Protein AF-A0A420PNL1-F1 (afdb_monomer_lite)

pLDDT: mean 73.18, std 20.29, range [22.83, 97.94]

Radius of gyration: 21.37 Å; chains: 1; bounding box: 66×47×53 Å

Foldseek 3Di:
DDDDDDDDPDPDVPPDPQDDLLLVCQLLDPQQADPWPWPLDNNHDGSVLVVLCVLVLPLCCCVPPNLLVLLVSLLVVVVVVVVNCVVSVHDQVPSCVSLLSSLSNSLCSLLSQDTQHFDPDSDDPDDGDPGDDPVVVVVSCVVCVVSSVVSVVLSVVLVVCVVVDPGSSCCSPVPVSVVSVVVVVVVVVPDQDPVNVVVCVVVVDDDDPPDPPPPPPDDDDDDDDDDDPDDDPVVVVSVVSVCVSPDPPDDDPD

Sequence (254 aa):
MAYLGRSQWSFQLGNRVPLSPKVSSIIFEEDNVDDCRCQCSPKGCTPLTKFLAVINRKQTWVLKFGISETISSVLKHFEYLYGLLGHVGYNLAKEHWIDSAAVRHFTFLILDLRHTCCCIGNTIGQEASGPLSTGDRHEIEEEDSSRLELFEQLVTEFGRERGNYADLLSFAREYWAPKMEAVDRGIESYVLTETQRQSAEAAGVVWECYGPQLPPCGDSITVEREEEEVVSELEKVLRKLDEIATDPARPSLV

Secondary structure (DSSP, 8-state):
---------S--TT--PPPPHHHHHHHT-TT---S---TTSTT---HHHHHHHHHT--TTHHHHH-HHHHHHHHHHHHHHHHHHHHHHT--TTT-HHHHHHHHHHHHHHHTTPPP-S----SSTT---PPPPPHHHHHHHHHHTHHHHHHHHHHHHHHHHHGGGSSSHHHHIIIIIHHHHHHHHHHHHT-PPPHHHHHHHHHTT---------PPPS---------------HHHHHHHHHHHHHH-TTS----

Structure (mmCIF, N/CA/C/O backbone):
data_AF-A0A420PNL1-F1
#
_entry.id   AF-A0A420PNL1-F1
#
loop_
_atom_site.group_PDB
_atom_site.id
_atom_site.type_symbol
_atom_site.label_atom_id
_atom_site.label_alt_id
_atom_site.label_comp_id
_atom_site.label_asym_id
_atom_site.label_entity_id
_atom_site.label_seq_id
_atom_site.pdbx_PDB_ins_code
_atom_site.Cartn_x
_atom_site.Cartn_y
_atom_site.Cartn_z
_atom_site.occupancy
_atom_site.B_iso_or_equiv
_atom_site.auth_seq_id
_atom_site.auth_comp_id
_atom_site.auth_asym_id
_atom_site.auth_atom_id
_atom_site.pdbx_PDB_model_num
ATOM 1 N N . MET A 1 1 ? 44.858 5.948 -1.440 1.00 30.91 1 MET A N 1
ATOM 2 C CA . MET A 1 1 ? 44.241 6.985 -0.588 1.00 30.91 1 MET A CA 1
ATOM 3 C C . MET A 1 1 ? 42.935 7.405 -1.234 1.00 30.91 1 MET A C 1
ATOM 5 O O . MET A 1 1 ? 42.952 8.216 -2.148 1.00 30.91 1 MET A O 1
ATOM 9 N N . ALA A 1 2 ? 41.833 6.783 -0.822 1.00 22.98 2 ALA A N 1
ATOM 10 C CA . ALA A 1 2 ? 40.487 7.170 -1.220 1.00 22.98 2 ALA A CA 1
ATOM 11 C C . ALA A 1 2 ? 39.744 7.550 0.061 1.00 22.98 2 ALA A C 1
ATOM 13 O O . ALA A 1 2 ? 39.740 6.804 1.036 1.00 22.98 2 ALA A O 1
ATOM 14 N N . TYR A 1 3 ? 39.248 8.776 0.063 1.00 22.83 3 TYR A N 1
ATOM 15 C CA . TYR A 1 3 ? 38.656 9.472 1.191 1.00 22.83 3 TYR A CA 1
ATOM 16 C C . TYR A 1 3 ? 37.236 8.925 1.407 1.00 22.83 3 TYR A C 1
ATOM 18 O O . TYR A 1 3 ? 36.372 9.122 0.556 1.00 22.83 3 TYR A O 1
ATOM 26 N N . LEU A 1 4 ? 37.003 8.202 2.505 1.00 28.67 4 LEU A N 1
ATOM 27 C CA . LEU A 1 4 ? 35.675 7.723 2.894 1.00 28.67 4 LEU A CA 1
ATOM 28 C C . LEU A 1 4 ? 35.010 8.803 3.753 1.00 28.67 4 LEU A C 1
ATOM 30 O O . LEU A 1 4 ? 35.438 9.094 4.869 1.00 28.67 4 LEU A O 1
ATOM 34 N N . GLY A 1 5 ? 34.016 9.466 3.162 1.00 27.56 5 GLY A N 1
ATOM 35 C CA . GLY A 1 5 ? 33.230 10.520 3.790 1.00 27.56 5 GLY A CA 1
ATOM 36 C C . GLY A 1 5 ? 32.396 10.018 4.970 1.00 27.56 5 GLY A C 1
ATOM 37 O O . GLY A 1 5 ? 32.051 8.844 5.066 1.00 27.56 5 GLY A O 1
ATOM 38 N N . ARG A 1 6 ? 32.105 10.958 5.872 1.00 28.58 6 ARG A N 1
ATOM 39 C CA . ARG A 1 6 ? 31.524 10.776 7.207 1.00 28.58 6 ARG A CA 1
ATOM 40 C C . ARG A 1 6 ? 30.233 9.955 7.214 1.00 28.58 6 ARG A C 1
ATOM 42 O O . ARG A 1 6 ? 29.346 10.159 6.388 1.00 28.58 6 ARG A O 1
ATOM 49 N N . SER A 1 7 ? 30.121 9.108 8.234 1.00 36.91 7 SER A N 1
ATOM 50 C CA . SER A 1 7 ? 28.916 8.383 8.616 1.00 36.91 7 SER A CA 1
ATOM 51 C C . SER A 1 7 ? 27.742 9.343 8.824 1.00 36.91 7 SER A C 1
ATOM 53 O O . SER A 1 7 ? 27.695 10.138 9.762 1.00 36.91 7 SER A O 1
ATOM 55 N N . GLN A 1 8 ? 26.761 9.250 7.934 1.00 29.28 8 GLN A N 1
ATOM 56 C CA . GLN A 1 8 ? 25.452 9.850 8.122 1.00 29.28 8 GLN A CA 1
ATOM 57 C C . GLN A 1 8 ? 24.423 8.730 7.976 1.00 29.28 8 GLN A C 1
ATOM 59 O O . GLN A 1 8 ? 24.322 8.099 6.926 1.00 29.28 8 GLN A O 1
ATOM 64 N N . TRP A 1 9 ? 23.689 8.455 9.057 1.00 35.34 9 TRP A N 1
ATOM 65 C CA . TRP A 1 9 ? 22.580 7.496 9.105 1.00 35.34 9 TRP A CA 1
ATOM 66 C C . TRP A 1 9 ? 21.364 8.052 8.363 1.00 35.34 9 TRP A C 1
ATOM 68 O O . TRP A 1 9 ? 20.329 8.388 8.933 1.00 35.34 9 TRP A O 1
ATOM 78 N N . SER A 1 10 ? 21.517 8.182 7.057 1.00 32.62 10 SER A N 1
ATOM 79 C CA . SER A 1 10 ? 20.481 8.622 6.145 1.00 32.62 10 SER A CA 1
ATOM 80 C C . SER A 1 10 ? 20.636 7.817 4.873 1.00 32.62 10 SER A C 1
ATOM 82 O O . SER A 1 10 ? 21.754 7.668 4.383 1.00 32.62 10 SER A O 1
ATOM 84 N N . PHE A 1 11 ? 19.517 7.329 4.342 1.00 45.78 11 PHE A N 1
ATOM 85 C CA . PHE A 1 11 ? 19.368 6.942 2.946 1.00 45.78 11 PHE A CA 1
ATOM 86 C C . PHE A 1 11 ? 19.817 8.121 2.065 1.00 45.78 11 PHE A C 1
ATOM 88 O O . PHE A 1 11 ? 19.012 8.947 1.645 1.00 45.78 11 PHE A O 1
ATOM 95 N N . GLN A 1 12 ? 21.126 8.279 1.865 1.00 39.44 12 GLN A N 1
ATOM 96 C CA . GLN A 1 12 ? 21.663 9.250 0.934 1.00 39.44 12 GLN A CA 1
ATOM 97 C C . GLN A 1 12 ? 21.412 8.685 -0.457 1.00 39.44 12 GLN A C 1
ATOM 99 O O . GLN A 1 12 ? 21.798 7.553 -0.748 1.00 39.44 12 GLN A O 1
ATOM 104 N N . LEU A 1 13 ? 20.802 9.503 -1.314 1.00 40.16 13 LEU A N 1
ATOM 105 C CA . LEU A 1 13 ? 20.434 9.230 -2.710 1.00 40.16 13 LEU A CA 1
ATOM 106 C C . LEU A 1 13 ? 21.588 8.677 -3.596 1.00 40.16 13 LEU A C 1
ATOM 108 O O . LEU A 1 13 ? 21.364 8.348 -4.761 1.00 40.16 13 LEU A O 1
ATOM 112 N N . GLY A 1 14 ? 22.814 8.581 -3.062 1.00 36.53 14 GLY A N 1
ATOM 113 C CA . GLY A 1 14 ? 24.027 8.086 -3.717 1.00 36.53 14 GLY A CA 1
ATOM 114 C C . GLY A 1 14 ? 24.553 6.720 -3.248 1.00 36.53 14 GLY A C 1
ATOM 115 O O . GLY A 1 14 ? 25.311 6.108 -3.993 1.00 36.53 14 GLY A O 1
ATOM 116 N N . ASN A 1 15 ? 24.137 6.185 -2.091 1.00 42.62 15 ASN A N 1
ATOM 117 C CA . ASN A 1 15 ? 24.571 4.853 -1.635 1.00 42.62 15 ASN A CA 1
ATOM 118 C C . ASN A 1 15 ? 23.609 3.779 -2.152 1.00 42.62 15 ASN A C 1
ATOM 120 O O . ASN A 1 15 ? 22.853 3.157 -1.406 1.00 42.62 15 ASN A O 1
ATOM 124 N N . ARG A 1 16 ? 23.603 3.605 -3.475 1.00 52.53 16 ARG A N 1
ATOM 125 C CA . ARG A 1 16 ? 22.850 2.548 -4.151 1.00 52.53 16 ARG A CA 1
ATOM 126 C C . ARG A 1 16 ? 23.655 1.257 -4.047 1.00 52.53 16 ARG A C 1
ATOM 128 O O . ARG A 1 16 ? 24.663 1.116 -4.729 1.00 52.53 16 ARG A O 1
ATOM 135 N N . VAL A 1 17 ? 23.231 0.324 -3.198 1.00 52.00 17 VAL A N 1
ATOM 136 C CA . VAL A 1 17 ? 23.745 -1.049 -3.275 1.00 52.00 17 VAL A CA 1
ATOM 137 C C . VAL A 1 17 ? 23.198 -1.645 -4.577 1.00 52.00 17 VAL A C 1
ATOM 139 O O . VAL A 1 17 ? 21.974 -1.695 -4.727 1.00 52.00 17 VAL A O 1
ATOM 142 N N . PRO A 1 18 ? 24.043 -2.030 -5.550 1.00 60.06 18 PRO A N 1
ATOM 143 C CA . PRO A 1 18 ? 23.554 -2.620 -6.786 1.00 60.06 18 PRO A CA 1
ATOM 144 C C . PRO A 1 18 ? 22.954 -3.992 -6.468 1.00 60.06 18 PRO A C 1
ATOM 146 O O . PRO A 1 18 ? 23.652 -4.885 -5.990 1.00 60.06 18 PRO A O 1
ATOM 149 N N . LEU A 1 19 ? 21.653 -4.163 -6.716 1.00 68.12 19 LEU A N 1
ATOM 150 C CA . LEU A 1 19 ? 21.049 -5.491 -6.730 1.00 68.12 19 LEU A CA 1
ATOM 151 C C . LEU A 1 19 ? 21.585 -6.240 -7.951 1.00 68.12 19 LEU A C 1
ATOM 153 O O . LEU A 1 19 ? 21.573 -5.708 -9.063 1.00 68.12 19 LEU A O 1
ATOM 157 N N . SER A 1 20 ? 22.048 -7.477 -7.764 1.00 77.56 20 SER A N 1
ATOM 158 C CA . SER A 1 20 ? 22.449 -8.305 -8.900 1.00 77.56 20 SER A CA 1
ATOM 159 C C . SER A 1 20 ? 21.247 -8.522 -9.836 1.00 77.56 20 SER A C 1
ATOM 161 O O . SER A 1 20 ? 20.097 -8.524 -9.374 1.00 77.56 20 SER A O 1
ATOM 163 N N . PRO A 1 21 ? 21.458 -8.729 -11.150 1.00 76.38 21 PRO A N 1
ATOM 164 C CA . PRO A 1 21 ? 20.357 -9.005 -12.074 1.00 76.38 21 PRO A CA 1
ATOM 165 C C . PRO A 1 21 ? 19.502 -10.201 -11.633 1.00 76.38 21 PRO A C 1
ATOM 167 O O . PRO A 1 21 ? 18.281 -10.155 -11.734 1.00 76.38 21 PRO A O 1
ATOM 170 N N . LYS A 1 22 ? 20.138 -11.234 -11.060 1.00 80.75 22 LYS A N 1
ATOM 171 C CA . LYS A 1 22 ? 19.460 -12.425 -10.533 1.00 80.75 22 LYS A CA 1
ATOM 172 C C . LYS A 1 22 ? 18.534 -12.079 -9.365 1.00 80.75 22 LYS A C 1
ATOM 174 O O . LYS A 1 22 ? 17.361 -12.436 -9.392 1.00 80.75 22 LYS A O 1
ATOM 179 N N . VAL A 1 23 ? 19.029 -11.349 -8.366 1.00 80.94 23 VAL A N 1
ATOM 180 C CA . VAL A 1 23 ? 18.212 -10.929 -7.214 1.00 80.94 23 VAL A CA 1
ATOM 181 C C . VAL A 1 23 ? 17.086 -9.998 -7.660 1.00 80.94 23 VAL A C 1
ATOM 183 O O . VAL A 1 23 ? 15.947 -10.171 -7.241 1.00 80.94 23 VAL A O 1
ATOM 186 N N . SER A 1 24 ? 17.378 -9.064 -8.563 1.00 80.81 24 SER A N 1
ATOM 187 C CA . SER A 1 24 ? 16.372 -8.139 -9.086 1.00 80.81 24 SER A CA 1
ATOM 188 C C . SER A 1 24 ? 15.253 -8.871 -9.827 1.00 80.81 24 SER A C 1
ATOM 190 O O . SER A 1 24 ? 14.087 -8.576 -9.593 1.00 80.81 24 SER A O 1
ATOM 192 N N . SER A 1 25 ? 15.594 -9.869 -10.654 1.00 81.75 25 SER A N 1
ATOM 193 C CA . SER A 1 25 ? 14.595 -10.670 -11.371 1.00 81.75 25 SER A CA 1
ATOM 194 C C . SER A 1 25 ? 13.645 -11.420 -10.439 1.00 81.75 25 SER A C 1
ATOM 196 O O . SER A 1 25 ? 12.485 -11.563 -10.779 1.00 81.75 25 SER A O 1
ATOM 198 N N . ILE A 1 26 ? 14.111 -11.832 -9.254 1.00 85.94 26 ILE A N 1
ATOM 199 C CA . ILE A 1 26 ? 13.290 -12.520 -8.248 1.00 85.94 26 ILE A CA 1
ATOM 200 C C . ILE A 1 26 ? 12.431 -11.520 -7.465 1.00 85.94 26 ILE A C 1
ATOM 202 O O . ILE A 1 26 ? 11.266 -11.784 -7.189 1.00 85.94 26 ILE A O 1
ATOM 206 N N . ILE A 1 27 ? 13.006 -10.379 -7.061 1.00 84.75 27 ILE A N 1
ATOM 207 C CA . ILE A 1 27 ? 12.291 -9.387 -6.241 1.00 84.75 27 ILE A CA 1
ATOM 208 C C . ILE A 1 27 ? 11.085 -8.822 -6.992 1.00 84.75 27 ILE A C 1
ATOM 210 O O . ILE A 1 27 ? 10.025 -8.617 -6.403 1.00 84.75 27 ILE A O 1
ATOM 214 N N . PHE A 1 28 ? 11.265 -8.571 -8.284 1.00 86.12 28 PHE A N 1
ATOM 215 C CA . PHE A 1 28 ? 10.292 -7.916 -9.147 1.00 86.12 28 PHE A CA 1
ATOM 216 C C . PHE A 1 28 ? 9.595 -8.914 -10.092 1.00 86.12 28 PHE A C 1
ATOM 218 O O . PHE A 1 28 ? 9.247 -8.567 -11.221 1.00 86.12 28 PHE A O 1
ATOM 225 N N . GLU A 1 29 ? 9.400 -10.148 -9.635 1.00 87.31 29 GLU A N 1
ATOM 226 C CA . GLU A 1 29 ? 8.555 -11.151 -10.285 1.00 87.31 29 GLU A CA 1
ATOM 227 C C . GLU A 1 29 ? 7.167 -11.138 -9.628 1.00 87.31 29 GLU A C 1
ATOM 229 O O . GLU A 1 29 ? 7.054 -11.367 -8.423 1.00 87.31 29 GLU A O 1
ATOM 234 N N . GLU A 1 30 ? 6.110 -10.844 -10.395 1.00 87.81 30 GLU A N 1
ATOM 235 C CA . GLU A 1 30 ? 4.743 -10.704 -9.856 1.00 87.81 30 GLU A CA 1
ATOM 236 C C . GLU A 1 30 ? 4.193 -12.031 -9.310 1.00 87.81 30 GLU A C 1
ATOM 238 O O . GLU A 1 30 ? 3.553 -12.055 -8.258 1.00 87.81 30 GLU A O 1
ATOM 243 N N . ASP A 1 31 ? 4.464 -13.132 -10.013 1.00 89.25 31 ASP A N 1
ATOM 244 C CA . ASP A 1 31 ? 3.872 -14.447 -9.734 1.00 89.25 31 ASP A CA 1
ATOM 245 C C . ASP A 1 31 ? 4.632 -15.244 -8.660 1.00 89.25 31 ASP A C 1
ATOM 247 O O . ASP A 1 31 ? 4.224 -16.342 -8.280 1.00 89.25 31 ASP A O 1
ATOM 251 N N . ASN A 1 32 ? 5.725 -14.691 -8.130 1.00 88.75 32 ASN A N 1
ATOM 252 C CA . ASN A 1 32 ? 6.487 -15.295 -7.044 1.00 88.75 32 ASN A CA 1
ATOM 253 C C . ASN A 1 32 ? 5.840 -14.947 -5.696 1.00 88.75 32 ASN A C 1
ATOM 255 O O . ASN A 1 32 ? 6.253 -14.013 -5.007 1.00 88.75 32 ASN A O 1
ATOM 259 N N . VAL A 1 33 ? 4.775 -15.669 -5.354 1.00 89.88 33 VAL A N 1
ATOM 260 C CA . VAL A 1 33 ? 3.958 -15.454 -4.151 1.00 89.88 33 VAL A CA 1
ATOM 261 C C . VAL A 1 33 ? 4.057 -16.633 -3.183 1.00 89.88 33 VAL A C 1
ATOM 263 O O . VAL A 1 33 ? 4.221 -17.780 -3.595 1.00 89.88 33 VAL A O 1
ATOM 266 N N . ASP A 1 34 ? 3.946 -16.351 -1.884 1.00 86.31 34 ASP A N 1
ATOM 267 C CA . ASP A 1 34 ? 3.734 -17.373 -0.853 1.00 86.31 34 ASP A CA 1
ATOM 268 C C . ASP A 1 34 ? 2.233 -17.646 -0.603 1.00 86.31 34 ASP A C 1
ATOM 270 O O . ASP A 1 34 ? 1.357 -16.969 -1.136 1.00 86.31 34 ASP A O 1
ATOM 274 N N . ASP A 1 35 ? 1.921 -18.617 0.261 1.00 84.81 35 ASP A N 1
ATOM 275 C CA . ASP A 1 35 ? 0.538 -18.964 0.635 1.00 84.81 35 ASP A CA 1
ATOM 276 C C . ASP A 1 35 ? -0.099 -17.989 1.652 1.00 84.81 35 ASP A C 1
ATOM 278 O O . ASP A 1 35 ? -1.125 -18.294 2.275 1.00 84.81 35 ASP A O 1
ATOM 282 N N . CYS A 1 36 ? 0.502 -16.815 1.870 1.00 84.25 36 CYS A N 1
ATOM 283 C CA . CYS A 1 36 ? -0.016 -15.821 2.800 1.00 84.25 36 CYS A CA 1
ATOM 284 C C . CYS A 1 36 ? -1.406 -15.326 2.377 1.00 84.25 36 CYS A C 1
ATOM 286 O O . CYS A 1 36 ? -1.712 -15.143 1.202 1.00 84.25 36 CYS A O 1
ATOM 288 N N . ARG A 1 37 ? -2.257 -15.050 3.367 1.00 84.00 37 ARG A N 1
ATOM 289 C CA . ARG A 1 37 ? -3.631 -14.561 3.166 1.00 84.00 37 ARG A CA 1
ATOM 290 C C . ARG A 1 37 ? -3.866 -13.171 3.757 1.00 84.00 37 ARG A C 1
ATOM 292 O O . ARG A 1 37 ? -5.005 -12.791 3.994 1.00 84.00 37 ARG A O 1
ATOM 299 N N . CYS A 1 38 ? -2.799 -12.429 4.033 1.00 86.38 38 CYS A N 1
ATOM 300 C CA . CYS A 1 38 ? -2.900 -11.079 4.571 1.00 86.38 38 CYS A CA 1
ATOM 301 C C . CYS A 1 38 ? -3.405 -10.107 3.502 1.00 86.38 38 CYS A C 1
ATOM 303 O O . CYS A 1 38 ? -2.911 -10.102 2.373 1.00 86.38 38 CYS A O 1
ATOM 305 N N . GLN A 1 39 ? -4.313 -9.209 3.883 1.00 88.00 39 GLN A N 1
ATOM 306 C CA . GLN A 1 39 ? -4.874 -8.221 2.962 1.00 88.00 39 GLN A CA 1
ATOM 307 C C . GLN A 1 39 ? -3.834 -7.234 2.418 1.00 88.00 39 GLN A C 1
ATOM 309 O O . GLN A 1 39 ? -4.053 -6.629 1.373 1.00 88.00 39 GLN A O 1
ATOM 314 N N . CYS A 1 40 ? -2.644 -7.119 3.017 1.00 86.75 40 CYS A N 1
ATOM 315 C CA . CYS A 1 40 ? -1.575 -6.310 2.430 1.00 86.75 40 CYS A CA 1
ATOM 316 C C . CYS A 1 40 ? -1.146 -6.799 1.030 1.00 86.75 40 CYS A C 1
ATOM 318 O O . CYS A 1 40 ? -0.624 -6.008 0.249 1.00 86.75 40 CYS A O 1
ATOM 320 N N . SER A 1 41 ? -1.361 -8.082 0.706 1.00 87.81 41 SER A N 1
ATOM 321 C CA . SER A 1 41 ? -1.105 -8.653 -0.619 1.00 87.81 41 SER A CA 1
ATOM 322 C C . SER A 1 41 ? -2.088 -9.798 -0.922 1.00 87.81 41 SER A C 1
ATOM 324 O O . SER A 1 41 ? -1.884 -10.918 -0.454 1.00 87.81 41 SER A O 1
ATOM 326 N N . PRO A 1 42 ? -3.153 -9.558 -1.709 1.00 82.06 42 PRO A N 1
ATOM 327 C CA . PRO A 1 42 ? -4.281 -10.486 -1.837 1.00 82.06 42 PRO A CA 1
ATOM 328 C C . PRO A 1 42 ? -3.933 -11.789 -2.570 1.00 82.06 42 PRO A C 1
ATOM 330 O O . PRO A 1 42 ? -4.639 -12.783 -2.415 1.00 82.06 42 PRO A O 1
ATOM 333 N N . LYS A 1 43 ? -2.848 -11.799 -3.358 1.00 85.56 43 LYS A N 1
ATOM 334 C CA . LYS A 1 43 ? -2.330 -12.995 -4.042 1.00 85.56 43 LYS A CA 1
ATOM 335 C C . LYS A 1 43 ? -1.342 -13.810 -3.189 1.00 85.56 43 LYS A C 1
ATOM 337 O O . LYS A 1 43 ? -0.911 -14.858 -3.647 1.00 85.56 43 LYS A O 1
ATOM 342 N N . GLY A 1 44 ? -0.973 -13.329 -2.000 1.00 87.38 44 GLY A N 1
ATOM 343 C CA . GLY A 1 44 ? 0.182 -13.816 -1.239 1.00 87.38 44 GLY A CA 1
ATOM 344 C C . GLY A 1 44 ? 1.304 -12.784 -1.184 1.00 87.38 44 GLY A C 1
ATOM 345 O O . GLY A 1 44 ? 1.375 -11.878 -2.017 1.00 87.38 44 GLY A O 1
ATOM 346 N N . CYS A 1 45 ? 2.171 -12.851 -0.174 1.00 86.94 45 CYS A N 1
ATOM 347 C CA . CYS A 1 45 ? 3.308 -11.943 -0.069 1.00 86.94 45 CYS A CA 1
ATOM 348 C C . CYS A 1 45 ? 4.333 -12.261 -1.158 1.00 86.94 45 CYS A C 1
ATOM 350 O O . CYS A 1 45 ? 4.785 -13.397 -1.280 1.00 86.94 45 CYS A O 1
ATOM 352 N N . THR A 1 46 ? 4.761 -11.230 -1.885 1.00 88.38 46 THR A N 1
ATOM 353 C CA . THR A 1 46 ? 5.855 -11.345 -2.851 1.00 88.38 46 THR A CA 1
ATOM 354 C C . THR A 1 46 ? 7.191 -10.962 -2.212 1.00 88.38 46 THR A C 1
ATOM 356 O O . THR A 1 46 ? 7.227 -10.248 -1.194 1.00 88.38 46 THR A O 1
ATOM 359 N N . PRO A 1 47 ? 8.321 -11.348 -2.829 1.00 87.94 47 PRO A N 1
ATOM 360 C CA . PRO A 1 47 ? 9.623 -10.756 -2.557 1.00 87.94 47 PRO A CA 1
ATOM 361 C C . PRO A 1 47 ? 9.604 -9.219 -2.536 1.00 87.94 47 PRO A C 1
ATOM 363 O O . PRO A 1 47 ? 10.201 -8.626 -1.634 1.00 87.94 47 PRO A O 1
ATOM 366 N N . LEU A 1 48 ? 8.861 -8.565 -3.442 1.00 87.62 48 LEU A N 1
ATOM 367 C CA . LEU A 1 48 ? 8.661 -7.113 -3.415 1.00 87.62 48 LEU A CA 1
ATOM 368 C C . LEU A 1 48 ? 7.983 -6.658 -2.118 1.00 87.62 48 LEU A C 1
ATOM 370 O O . LEU A 1 48 ? 8.463 -5.719 -1.492 1.00 87.62 48 LEU A O 1
ATOM 374 N N . THR A 1 49 ? 6.909 -7.311 -1.662 1.00 84.81 49 THR A N 1
ATOM 375 C CA . THR A 1 49 ? 6.247 -6.942 -0.396 1.00 84.81 49 THR A CA 1
ATOM 376 C C . THR A 1 49 ? 7.215 -7.013 0.787 1.00 84.81 49 THR A C 1
ATOM 378 O O . THR A 1 49 ? 7.205 -6.136 1.652 1.00 84.81 49 THR A O 1
ATOM 381 N N . LYS A 1 50 ? 8.084 -8.033 0.828 1.00 82.50 50 LYS A N 1
ATOM 382 C CA . LYS A 1 50 ? 9.111 -8.160 1.875 1.00 82.50 50 LYS A CA 1
ATOM 383 C C . LYS A 1 50 ? 10.191 -7.092 1.743 1.00 82.50 50 LYS A C 1
ATOM 385 O O . LYS A 1 50 ? 10.589 -6.507 2.747 1.00 82.50 50 LYS A O 1
ATOM 390 N N . PHE A 1 51 ? 10.627 -6.796 0.523 1.00 83.56 51 PHE A N 1
ATOM 391 C CA . PHE A 1 51 ? 11.559 -5.708 0.249 1.00 83.56 51 PHE A CA 1
ATOM 392 C C . PHE A 1 51 ? 11.001 -4.358 0.724 1.00 83.56 51 PHE A C 1
ATOM 394 O O . PHE A 1 51 ? 11.685 -3.636 1.450 1.00 83.56 51 PHE A O 1
ATOM 401 N N . LEU A 1 52 ? 9.739 -4.061 0.398 1.00 84.31 52 LEU A N 1
ATOM 402 C CA . LEU A 1 52 ? 9.025 -2.862 0.841 1.00 84.31 52 LEU A CA 1
ATOM 403 C C . LEU A 1 52 ? 8.929 -2.789 2.372 1.00 84.31 52 LEU A C 1
ATOM 405 O O . LEU A 1 52 ? 9.204 -1.745 2.957 1.00 84.31 52 LEU A O 1
ATOM 409 N N . ALA A 1 53 ? 8.645 -3.909 3.041 1.00 77.75 53 ALA A N 1
ATOM 410 C CA . ALA A 1 53 ? 8.635 -3.963 4.502 1.00 77.75 53 ALA A CA 1
ATOM 411 C C . ALA A 1 53 ? 10.020 -3.662 5.112 1.00 77.75 53 ALA A C 1
ATOM 413 O O . ALA A 1 53 ? 10.115 -2.954 6.114 1.00 77.75 53 ALA A O 1
ATOM 414 N N . VAL A 1 54 ? 11.105 -4.151 4.497 1.00 75.25 54 VAL A N 1
ATOM 415 C CA . VAL A 1 54 ? 12.484 -3.931 4.971 1.00 75.25 54 VAL A CA 1
ATOM 416 C C . VAL A 1 54 ? 12.934 -2.484 4.783 1.00 75.25 54 VAL A C 1
ATOM 418 O O . VAL A 1 54 ? 13.519 -1.910 5.703 1.00 75.25 54 VAL A O 1
ATOM 421 N N . ILE A 1 55 ? 12.655 -1.859 3.635 1.00 73.19 55 ILE A N 1
ATOM 422 C CA . ILE A 1 55 ? 12.968 -0.428 3.455 1.00 73.19 55 ILE A CA 1
ATOM 423 C C . ILE A 1 55 ? 12.144 0.440 4.416 1.00 73.19 55 ILE A C 1
ATOM 425 O O . ILE A 1 55 ? 12.580 1.511 4.825 1.00 73.19 55 ILE A O 1
ATOM 429 N N . ASN A 1 56 ? 10.992 -0.070 4.846 1.00 68.62 56 ASN A N 1
ATOM 430 C CA . ASN A 1 56 ? 10.034 0.611 5.696 1.00 68.62 56 ASN A CA 1
ATOM 431 C C . ASN A 1 56 ? 10.067 0.150 7.168 1.00 68.62 56 ASN A C 1
ATOM 433 O O . ASN A 1 56 ? 9.108 0.381 7.901 1.00 68.62 56 ASN A O 1
ATOM 437 N N . ARG A 1 57 ? 11.164 -0.483 7.624 1.00 60.19 57 ARG A N 1
ATOM 438 C CA . ARG A 1 57 ? 11.335 -1.168 8.933 1.00 60.19 57 ARG A CA 1
ATOM 439 C C . ARG A 1 57 ? 11.213 -0.280 10.190 1.00 60.19 57 ARG A C 1
ATOM 441 O O . ARG A 1 57 ? 11.776 -0.594 11.234 1.00 60.19 57 ARG A O 1
ATOM 448 N N . LYS A 1 58 ? 10.472 0.826 10.161 1.00 53.16 58 LYS A N 1
ATOM 449 C CA . LYS A 1 58 ? 9.933 1.422 11.390 1.00 53.16 58 LYS A CA 1
ATOM 450 C C . LYS A 1 58 ? 8.410 1.488 11.330 1.00 53.16 58 LYS A C 1
ATOM 452 O O . LYS A 1 58 ? 7.821 2.549 11.301 1.00 53.16 58 LYS A O 1
ATOM 457 N N . GLN A 1 59 ? 7.751 0.337 11.398 1.00 50.25 59 GLN A N 1
ATOM 458 C CA . GLN A 1 59 ? 6.284 0.251 11.494 1.00 50.25 59 GLN A CA 1
ATOM 459 C C . GLN A 1 59 ? 5.664 1.110 12.624 1.00 50.25 59 GLN A C 1
ATOM 461 O O . GLN A 1 59 ? 4.474 1.357 12.612 1.00 50.25 59 GLN A O 1
ATOM 466 N N . THR A 1 60 ? 6.458 1.663 13.548 1.00 51.91 60 THR A N 1
ATOM 467 C CA . THR A 1 60 ? 6.014 2.640 14.551 1.00 51.91 60 THR A CA 1
ATOM 468 C C . THR A 1 60 ? 6.060 4.111 14.094 1.00 51.91 60 THR A C 1
ATOM 470 O O . THR A 1 60 ? 6.063 4.982 14.961 1.00 51.91 60 THR A O 1
ATOM 473 N N . TRP A 1 61 ? 6.211 4.447 12.801 1.00 55.75 61 TRP A N 1
ATOM 474 C CA . TRP A 1 61 ? 6.420 5.854 12.408 1.00 55.75 61 TRP A CA 1
ATOM 475 C C . TRP A 1 61 ? 5.203 6.748 12.686 1.00 55.75 61 TRP A C 1
ATOM 477 O O . TRP A 1 61 ? 5.405 7.819 13.249 1.00 55.75 61 TRP A O 1
ATOM 487 N N . VAL A 1 62 ? 3.973 6.316 12.370 1.00 55.81 62 VAL A N 1
ATOM 488 C CA . VAL A 1 62 ? 2.768 7.160 12.526 1.00 55.81 62 VAL A CA 1
ATOM 489 C C . VAL A 1 62 ? 2.557 7.525 13.993 1.00 55.81 62 VAL A C 1
ATOM 491 O O . VAL A 1 62 ? 2.567 8.701 14.343 1.00 55.81 62 VAL A O 1
ATOM 494 N N . LEU A 1 63 ? 2.505 6.522 14.875 1.00 59.19 63 LEU A N 1
ATOM 495 C CA . LEU A 1 63 ? 2.333 6.724 16.318 1.00 59.19 63 LEU A CA 1
ATOM 496 C C . LEU A 1 63 ? 3.474 7.527 16.968 1.00 59.19 63 LEU A C 1
ATOM 498 O O . LEU A 1 63 ? 3.270 8.163 17.998 1.00 59.19 63 LEU A O 1
ATOM 502 N N . LYS A 1 64 ? 4.692 7.484 16.406 1.00 63.75 64 LYS A N 1
ATOM 503 C CA . LYS A 1 64 ? 5.884 8.104 17.010 1.00 63.75 64 LYS A CA 1
ATOM 504 C C . LYS A 1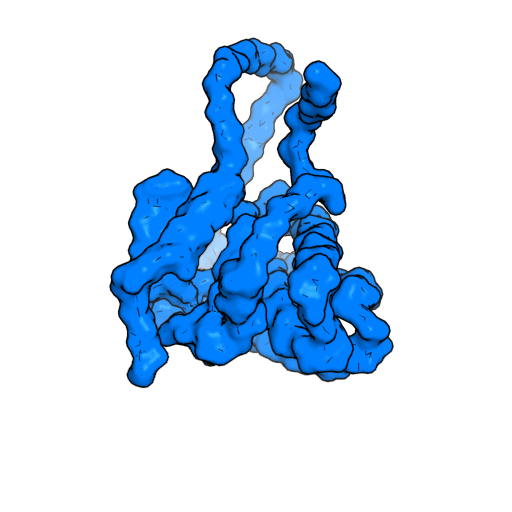 64 ? 6.231 9.482 16.447 1.00 63.75 64 LYS A C 1
ATOM 506 O O . LYS A 1 64 ? 6.835 10.279 17.161 1.00 63.75 64 LYS A O 1
ATOM 511 N N . PHE A 1 65 ? 5.926 9.739 15.180 1.00 67.31 65 PHE A N 1
ATOM 512 C CA . PHE A 1 65 ? 6.357 10.937 14.457 1.00 67.31 65 PHE A CA 1
ATOM 513 C C . PHE A 1 65 ? 5.210 11.693 13.787 1.00 67.31 65 PHE A C 1
ATOM 515 O O . PHE A 1 65 ? 5.442 12.813 13.358 1.00 67.31 65 PHE A O 1
ATOM 522 N N . GLY A 1 66 ? 4.004 11.123 13.725 1.00 79.25 66 GLY A N 1
ATOM 523 C CA . GLY A 1 66 ? 2.854 11.715 13.049 1.00 79.25 66 GLY A CA 1
ATOM 524 C C . GLY A 1 66 ? 2.724 11.304 11.579 1.00 79.25 66 GLY A C 1
ATOM 525 O O . GLY A 1 66 ? 3.629 10.717 10.965 1.00 79.25 66 GLY A O 1
ATOM 526 N N . ILE A 1 67 ? 1.555 11.605 11.008 1.00 85.19 67 ILE A N 1
ATOM 527 C CA . ILE A 1 67 ? 1.201 11.242 9.633 1.00 85.19 67 ILE A CA 1
ATOM 528 C C . ILE A 1 67 ? 2.078 11.944 8.587 1.00 85.19 67 ILE A C 1
ATOM 530 O O . ILE A 1 67 ? 2.528 11.312 7.632 1.00 85.19 67 ILE A O 1
ATOM 534 N N . SER A 1 68 ? 2.376 13.230 8.784 1.00 86.12 68 SER A N 1
ATOM 535 C CA . SER A 1 68 ? 3.103 14.072 7.822 1.00 86.12 68 SER A CA 1
ATOM 536 C C . SER A 1 68 ? 4.534 13.570 7.602 1.00 86.12 68 SER A C 1
ATOM 538 O O . SER A 1 68 ? 4.997 13.373 6.472 1.00 86.12 68 SER A O 1
ATOM 540 N N . GLU A 1 69 ? 5.232 13.269 8.693 1.00 84.94 69 GLU A N 1
ATOM 541 C CA . GLU A 1 69 ? 6.573 12.701 8.705 1.00 84.94 69 GLU A CA 1
ATOM 542 C C . GLU A 1 69 ? 6.584 11.300 8.086 1.00 84.94 69 GLU A C 1
ATOM 544 O O . GLU A 1 69 ? 7.501 10.962 7.328 1.00 84.94 69 GLU A O 1
ATOM 549 N N . THR A 1 70 ? 5.548 10.500 8.361 1.00 85.62 70 THR A N 1
ATOM 550 C CA . THR A 1 70 ? 5.400 9.159 7.785 1.00 85.62 70 THR A CA 1
ATOM 551 C C . THR A 1 70 ? 5.219 9.229 6.272 1.00 85.62 70 THR A C 1
ATOM 553 O O . THR A 1 70 ? 5.969 8.582 5.539 1.00 85.62 70 THR A O 1
ATOM 556 N N . ILE A 1 71 ? 4.299 10.065 5.783 1.00 89.88 71 ILE A N 1
ATOM 557 C CA . ILE A 1 71 ? 4.072 10.293 4.349 1.00 89.88 71 ILE A CA 1
ATOM 558 C C . ILE A 1 71 ? 5.346 10.806 3.679 1.00 89.88 71 ILE A C 1
ATOM 560 O O . ILE A 1 71 ? 5.756 10.280 2.644 1.00 89.88 71 ILE A O 1
ATOM 564 N N . SER A 1 72 ? 6.039 11.760 4.301 1.00 89.25 72 SER A N 1
ATOM 565 C CA . SER A 1 72 ? 7.319 12.273 3.802 1.00 89.25 72 SER A CA 1
ATOM 566 C C . SER A 1 72 ? 8.383 11.176 3.679 1.00 89.25 72 SER A C 1
ATOM 568 O O . SER A 1 72 ? 9.181 11.183 2.739 1.00 89.25 72 SER A O 1
ATOM 570 N N . SER A 1 73 ? 8.415 10.217 4.610 1.00 85.88 73 SER A N 1
ATOM 571 C CA . SER A 1 73 ? 9.302 9.053 4.522 1.00 85.88 73 SER A CA 1
ATOM 572 C C . SER A 1 73 ? 8.887 8.102 3.401 1.00 85.88 73 SER A C 1
ATOM 574 O O . SER A 1 73 ? 9.747 7.620 2.665 1.00 85.88 73 SER A O 1
ATOM 576 N N . VAL A 1 74 ? 7.587 7.852 3.237 1.00 89.00 74 VAL A N 1
ATOM 577 C CA . VAL A 1 74 ? 7.070 7.007 2.156 1.00 89.00 74 VAL A CA 1
ATOM 578 C C . VAL A 1 74 ? 7.393 7.597 0.783 1.00 89.00 74 VAL A C 1
ATOM 580 O O . VAL A 1 74 ? 7.851 6.868 -0.093 1.00 89.00 74 VAL A O 1
ATOM 583 N N . LEU A 1 75 ? 7.245 8.910 0.592 1.00 91.12 75 LEU A N 1
ATOM 584 C CA . LEU A 1 75 ? 7.610 9.570 -0.666 1.00 91.12 75 LEU A CA 1
ATOM 585 C C . LEU A 1 75 ? 9.089 9.348 -1.021 1.00 91.12 75 LEU A C 1
ATOM 587 O O . LEU A 1 75 ? 9.407 9.031 -2.167 1.00 91.12 75 LEU A O 1
ATOM 591 N N . LYS A 1 76 ? 9.991 9.392 -0.032 1.00 88.25 76 LYS A N 1
ATOM 592 C CA . LYS A 1 76 ? 11.411 9.046 -0.230 1.00 88.25 76 LYS A CA 1
ATOM 593 C C . LYS A 1 76 ? 11.609 7.571 -0.594 1.00 88.25 76 LYS A C 1
ATOM 595 O O . LYS A 1 76 ? 12.491 7.252 -1.389 1.00 88.25 76 LYS A O 1
ATOM 600 N N . HIS A 1 77 ? 10.806 6.665 -0.036 1.00 86.88 77 HIS A N 1
ATOM 601 C CA . HIS A 1 77 ? 10.852 5.246 -0.400 1.00 86.88 77 HIS A CA 1
ATOM 602 C C . HIS A 1 77 ? 10.349 5.001 -1.828 1.00 86.88 77 HIS A C 1
ATOM 604 O O . HIS A 1 77 ? 10.954 4.201 -2.541 1.00 86.88 77 HIS A O 1
ATOM 610 N N . PHE A 1 78 ? 9.314 5.717 -2.279 1.00 89.38 78 PHE A N 1
ATOM 611 C CA . PHE A 1 78 ? 8.892 5.687 -3.680 1.00 89.38 78 PHE A CA 1
ATOM 612 C C . PHE A 1 78 ? 10.006 6.176 -4.614 1.00 89.38 78 PHE A C 1
ATOM 614 O O . PHE A 1 78 ? 10.295 5.516 -5.610 1.00 89.38 78 PHE A O 1
ATOM 621 N N . GLU A 1 79 ? 10.677 7.285 -4.284 1.00 88.38 79 GLU A N 1
ATOM 622 C CA . GLU A 1 79 ? 11.811 7.801 -5.072 1.00 88.38 79 GLU A CA 1
ATOM 623 C C . GLU A 1 79 ? 12.945 6.781 -5.176 1.00 88.38 79 GLU A C 1
ATOM 625 O O . GLU A 1 79 ? 13.514 6.570 -6.250 1.00 88.38 79 GLU A O 1
ATOM 630 N N . TYR A 1 80 ? 13.256 6.122 -4.060 1.00 84.38 80 TYR A N 1
ATOM 631 C CA . TYR A 1 80 ? 14.261 5.072 -4.016 1.00 84.38 80 TYR A CA 1
ATOM 632 C C . TYR A 1 80 ? 13.876 3.869 -4.885 1.00 84.38 80 TYR A C 1
ATOM 634 O O . TYR A 1 80 ? 14.686 3.430 -5.704 1.00 84.38 80 TYR A O 1
ATOM 642 N N . LEU A 1 81 ? 12.640 3.373 -4.754 1.00 85.25 81 LEU A N 1
ATOM 643 C CA . LEU A 1 81 ? 12.118 2.270 -5.560 1.00 85.25 81 LEU A CA 1
ATOM 644 C C . LEU A 1 81 ? 12.186 2.605 -7.055 1.00 85.25 81 LEU A C 1
ATOM 646 O O . LEU A 1 81 ? 12.725 1.826 -7.836 1.00 85.25 81 LEU A O 1
ATOM 650 N N . TYR A 1 82 ? 11.726 3.791 -7.450 1.00 85.00 82 TYR A N 1
ATOM 651 C CA . TYR A 1 82 ? 11.746 4.231 -8.845 1.00 85.00 82 TYR A CA 1
ATOM 652 C C . TYR A 1 82 ? 13.178 4.345 -9.393 1.00 85.00 82 TYR A C 1
ATOM 654 O O . TYR A 1 82 ? 13.482 3.882 -10.495 1.00 85.00 82 TYR A O 1
ATOM 662 N N . GLY A 1 83 ? 14.097 4.897 -8.593 1.00 82.69 83 GLY A N 1
ATOM 663 C CA . GLY A 1 83 ? 15.515 4.985 -8.939 1.00 82.69 83 GLY A CA 1
ATOM 664 C C . GLY A 1 83 ? 16.197 3.621 -9.087 1.00 82.69 83 GLY A C 1
ATOM 665 O O . GLY A 1 83 ? 17.098 3.484 -9.920 1.00 82.69 83 GLY A O 1
ATOM 666 N N . LEU A 1 84 ? 15.774 2.626 -8.303 1.00 81.94 84 LEU A N 1
ATOM 667 C CA . LEU A 1 84 ? 16.247 1.246 -8.379 1.00 81.94 84 LEU A CA 1
ATOM 668 C C . LEU A 1 84 ? 15.725 0.544 -9.637 1.00 81.94 84 LEU A C 1
ATOM 670 O O . LEU A 1 84 ? 16.519 -0.020 -10.387 1.00 81.94 84 LEU A O 1
ATOM 674 N N . LEU A 1 85 ? 14.423 0.640 -9.916 1.00 82.25 85 LEU A N 1
ATOM 675 C CA . LEU A 1 85 ? 13.799 0.043 -11.101 1.00 82.25 85 LEU A CA 1
ATOM 676 C C . LEU A 1 85 ? 14.425 0.564 -12.399 1.00 82.25 85 LEU A C 1
ATOM 678 O O . LEU A 1 85 ? 14.778 -0.225 -13.278 1.00 82.25 85 LEU A O 1
ATOM 682 N N . GLY A 1 86 ? 14.657 1.878 -12.487 1.00 79.31 86 GLY A N 1
ATOM 683 C CA . GLY A 1 86 ? 15.345 2.477 -13.631 1.00 79.31 86 GLY A CA 1
ATOM 684 C C . GLY A 1 86 ? 16.782 1.970 -13.811 1.00 79.31 86 GLY A C 1
ATOM 685 O O . GLY A 1 86 ? 17.247 1.838 -14.939 1.00 79.31 86 GLY A O 1
ATOM 686 N N . HIS A 1 87 ? 17.483 1.639 -12.721 1.00 77.88 87 HIS A N 1
ATOM 687 C CA . HIS A 1 87 ? 18.843 1.094 -12.786 1.00 77.88 87 HIS A CA 1
ATOM 688 C C . HIS A 1 87 ? 18.877 -0.374 -13.229 1.00 77.88 87 HIS A C 1
ATOM 690 O O . HIS A 1 87 ? 19.766 -0.767 -13.980 1.00 77.88 87 HIS A O 1
ATOM 696 N N . VAL A 1 88 ? 17.899 -1.169 -12.791 1.00 76.19 88 VAL A N 1
ATOM 697 C CA . VAL A 1 88 ? 17.747 -2.582 -13.177 1.00 76.19 88 VAL A CA 1
ATOM 698 C C . VAL A 1 88 ? 17.234 -2.722 -14.623 1.00 76.19 88 VAL A C 1
ATOM 700 O O . VAL A 1 88 ? 17.328 -3.793 -15.216 1.00 76.19 88 VAL A O 1
ATOM 703 N N . GLY A 1 89 ? 16.744 -1.636 -15.227 1.00 74.75 89 GLY A N 1
ATOM 704 C CA . GLY A 1 89 ? 16.233 -1.629 -16.599 1.00 74.75 89 GLY A CA 1
ATOM 705 C C . GLY A 1 89 ? 14.766 -2.047 -16.705 1.00 74.75 89 GLY A C 1
ATOM 706 O O . GLY A 1 89 ? 14.322 -2.439 -17.784 1.00 74.75 89 GLY A O 1
ATOM 707 N N . TYR A 1 90 ? 14.008 -1.956 -15.606 1.00 77.50 90 TYR A N 1
ATOM 708 C CA . TYR A 1 90 ? 12.568 -2.202 -15.616 1.00 77.50 90 TYR A CA 1
ATOM 709 C C . TYR A 1 90 ? 11.845 -1.154 -16.463 1.00 77.50 90 TYR A C 1
ATOM 711 O O . TYR A 1 90 ? 12.103 0.049 -16.364 1.00 77.50 90 TYR A O 1
ATOM 719 N N . ASN A 1 91 ? 10.902 -1.609 -17.289 1.00 74.19 91 ASN A N 1
ATOM 720 C CA . ASN A 1 91 ? 10.076 -0.715 -18.087 1.00 74.19 91 ASN A CA 1
ATOM 721 C C . ASN A 1 91 ? 8.876 -0.230 -17.266 1.00 74.19 91 ASN A C 1
ATOM 723 O O . ASN A 1 91 ? 7.813 -0.847 -17.251 1.00 74.19 91 ASN A O 1
ATOM 727 N N . LEU A 1 92 ? 9.052 0.923 -16.629 1.00 69.44 92 LEU A N 1
ATOM 728 C CA . LEU A 1 92 ? 8.060 1.570 -15.763 1.00 69.44 92 LEU A CA 1
ATOM 729 C C . LEU A 1 92 ? 6.734 1.896 -16.476 1.00 69.44 92 LEU A C 1
ATOM 731 O O . LEU A 1 92 ? 5.714 2.072 -15.821 1.00 69.44 92 LEU A O 1
ATOM 735 N N . ALA A 1 93 ? 6.721 1.940 -17.813 1.00 65.44 93 ALA A N 1
ATOM 736 C CA . ALA A 1 93 ? 5.508 2.158 -18.599 1.00 65.44 93 ALA A CA 1
ATOM 737 C C . ALA A 1 93 ? 4.704 0.873 -18.875 1.00 65.44 93 ALA A C 1
ATOM 739 O O . ALA A 1 93 ? 3.611 0.961 -19.426 1.00 65.44 93 ALA A O 1
ATOM 740 N N . LYS A 1 94 ? 5.246 -0.311 -18.559 1.00 66.06 94 LYS A N 1
ATOM 741 C CA . LYS A 1 94 ? 4.589 -1.612 -18.788 1.00 66.06 94 LYS A CA 1
ATOM 742 C C . LYS A 1 94 ? 4.326 -2.387 -17.498 1.00 66.06 94 LYS A C 1
ATOM 744 O O . LYS A 1 94 ? 3.371 -3.152 -17.430 1.00 66.06 94 LYS A O 1
ATOM 749 N N . GLU A 1 95 ? 5.150 -2.172 -16.480 1.00 70.94 95 GLU A N 1
ATOM 750 C CA . GLU A 1 95 ? 5.176 -2.960 -15.244 1.00 70.94 95 GLU A CA 1
ATOM 751 C C . GLU A 1 95 ? 4.303 -2.325 -14.145 1.00 70.94 95 GLU A C 1
ATOM 753 O O . GLU A 1 95 ? 4.771 -1.978 -13.062 1.00 70.94 95 GLU A O 1
ATOM 758 N N . HIS A 1 96 ? 3.009 -2.141 -14.434 1.00 77.56 96 HIS A N 1
ATOM 759 C CA . HIS A 1 96 ? 2.063 -1.435 -13.551 1.00 77.56 96 HIS A CA 1
ATOM 760 C C . HIS A 1 96 ? 1.789 -2.142 -12.214 1.00 77.56 96 HIS A C 1
ATOM 762 O O . HIS A 1 96 ? 1.290 -1.520 -11.272 1.00 77.56 96 HIS A O 1
ATOM 768 N N . TRP A 1 97 ? 2.102 -3.435 -12.108 1.00 87.62 97 TRP A N 1
ATOM 769 C CA . TRP A 1 97 ? 1.872 -4.203 -10.887 1.00 87.62 97 TRP A CA 1
ATOM 770 C C . TRP A 1 97 ? 2.758 -3.714 -9.729 1.00 87.62 97 TRP A C 1
ATOM 772 O O . TRP A 1 97 ? 2.311 -3.732 -8.584 1.00 87.62 97 TRP A O 1
ATOM 782 N N . ILE A 1 98 ? 3.969 -3.207 -10.013 1.00 89.50 98 ILE A N 1
ATOM 783 C CA . ILE A 1 98 ? 4.896 -2.686 -8.992 1.00 89.50 98 ILE A CA 1
ATOM 784 C C . ILE A 1 98 ? 4.313 -1.434 -8.338 1.00 89.50 98 ILE A C 1
ATOM 786 O O . ILE A 1 98 ? 4.310 -1.325 -7.112 1.00 89.50 98 ILE A O 1
ATOM 790 N N . ASP A 1 99 ? 3.769 -0.522 -9.148 1.00 89.56 99 ASP A N 1
ATOM 791 C CA . ASP A 1 99 ? 3.073 0.674 -8.673 1.00 89.56 99 ASP A CA 1
ATOM 792 C C . ASP A 1 99 ? 1.906 0.283 -7.762 1.00 89.56 99 ASP A C 1
ATOM 794 O O . ASP A 1 99 ? 1.782 0.792 -6.647 1.00 89.56 99 ASP A O 1
ATOM 798 N N . SER A 1 100 ? 1.078 -0.664 -8.215 1.00 91.19 100 SER A N 1
ATOM 799 C CA . SER A 1 100 ? -0.074 -1.152 -7.454 1.00 91.19 100 SER A CA 1
ATOM 800 C C . SER A 1 100 ? 0.347 -1.788 -6.125 1.00 91.19 100 SER A C 1
ATOM 802 O O . SER A 1 100 ? -0.203 -1.445 -5.078 1.00 91.19 100 SER A O 1
ATOM 804 N N . ALA A 1 101 ? 1.368 -2.649 -6.141 1.00 91.94 101 ALA A N 1
ATOM 805 C CA . ALA A 1 101 ? 1.893 -3.307 -4.952 1.00 91.94 101 ALA A CA 1
ATOM 806 C C . ALA A 1 101 ? 2.497 -2.305 -3.957 1.00 91.94 101 ALA A C 1
ATOM 808 O O . ALA A 1 101 ? 2.256 -2.411 -2.753 1.00 91.94 101 ALA A O 1
ATOM 809 N N . ALA A 1 102 ? 3.243 -1.310 -4.444 1.00 91.81 102 ALA A N 1
ATOM 810 C CA . ALA A 1 102 ? 3.851 -0.283 -3.606 1.00 91.81 102 ALA A CA 1
ATOM 811 C C . ALA A 1 102 ? 2.794 0.630 -2.970 1.00 91.81 102 ALA A C 1
ATOM 813 O O . ALA A 1 102 ? 2.806 0.818 -1.753 1.00 91.81 102 ALA A O 1
ATOM 814 N N . VAL A 1 103 ? 1.841 1.140 -3.758 1.00 94.25 103 VAL A N 1
ATOM 815 C CA . VAL A 1 103 ? 0.727 1.959 -3.250 1.00 94.25 103 VAL A CA 1
ATOM 816 C C . VAL A 1 103 ? -0.080 1.180 -2.220 1.00 94.25 103 VAL A C 1
ATOM 818 O O . VAL A 1 103 ? -0.307 1.683 -1.123 1.00 94.25 103 VAL A O 1
ATOM 821 N N . ARG A 1 104 ? -0.445 -0.071 -2.523 1.00 94.62 104 ARG A N 1
ATOM 822 C CA . ARG A 1 104 ? -1.170 -0.936 -1.592 1.00 94.62 104 ARG A CA 1
ATOM 823 C C . ARG A 1 104 ? -0.402 -1.127 -0.284 1.00 94.62 104 ARG A C 1
ATOM 825 O O . ARG A 1 104 ? -0.977 -0.942 0.784 1.00 94.62 104 ARG A O 1
ATOM 832 N N . HIS A 1 105 ? 0.891 -1.441 -0.354 1.00 91.44 105 HIS A N 1
ATOM 833 C CA . HIS A 1 105 ? 1.724 -1.635 0.832 1.00 91.44 105 HIS A CA 1
ATOM 834 C C . HIS A 1 105 ? 1.793 -0.377 1.708 1.00 91.44 105 HIS A C 1
ATOM 836 O O . HIS A 1 105 ? 1.612 -0.455 2.922 1.00 91.44 105 HIS A O 1
ATOM 842 N N . PHE A 1 106 ? 2.036 0.791 1.113 1.00 91.31 106 PHE A N 1
ATOM 843 C CA . PHE A 1 106 ? 2.167 2.023 1.885 1.00 91.31 106 PHE A CA 1
ATOM 844 C C . PHE A 1 106 ? 0.832 2.563 2.400 1.00 91.31 106 PHE A C 1
ATOM 846 O O . PHE A 1 106 ? 0.796 3.107 3.500 1.00 91.31 106 PHE A O 1
ATOM 853 N N . THR A 1 107 ? -0.269 2.385 1.666 1.00 94.44 107 THR A N 1
ATOM 854 C CA . THR A 1 107 ? -1.607 2.688 2.194 1.00 94.44 107 THR A CA 1
ATOM 855 C C . THR A 1 107 ? -1.931 1.786 3.384 1.00 94.44 107 THR A C 1
ATOM 857 O O . THR A 1 107 ? -2.417 2.285 4.392 1.00 94.44 107 THR A O 1
ATOM 860 N N . PHE A 1 108 ? -1.607 0.490 3.305 1.00 91.56 108 PHE A N 1
ATOM 861 C CA . PHE A 1 108 ? -1.804 -0.455 4.410 1.00 91.56 108 PHE A CA 1
ATOM 862 C C . PHE A 1 108 ? -1.036 -0.024 5.666 1.00 91.56 108 PHE A C 1
ATOM 864 O O . PHE A 1 108 ? -1.601 0.013 6.754 1.00 91.56 108 PHE A O 1
ATOM 871 N N . LEU A 1 109 ? 0.232 0.371 5.493 1.00 86.88 109 LEU A N 1
ATOM 872 C CA . LEU A 1 109 ? 1.060 0.917 6.568 1.00 86.88 109 LEU A CA 1
ATOM 873 C C . LEU A 1 109 ? 0.442 2.173 7.192 1.00 86.88 109 LEU A C 1
ATOM 875 O O . LEU A 1 109 ? 0.387 2.283 8.410 1.00 86.88 109 LEU A O 1
ATOM 879 N N . ILE A 1 110 ? 0.041 3.146 6.371 1.00 87.81 110 ILE A N 1
ATOM 880 C CA . ILE A 1 110 ? -0.447 4.435 6.875 1.00 87.81 110 ILE A CA 1
ATOM 881 C C . ILE A 1 110 ? -1.750 4.281 7.655 1.00 87.81 110 ILE A C 1
ATOM 883 O O . ILE A 1 110 ? -1.943 4.974 8.645 1.00 87.81 110 ILE A O 1
ATOM 887 N N . LEU A 1 111 ? -2.621 3.366 7.232 1.00 89.00 111 LEU A N 1
ATOM 888 C CA . LEU A 1 111 ? -3.857 3.059 7.951 1.00 89.00 111 LEU A CA 1
ATOM 889 C C . LEU A 1 111 ? -3.627 2.247 9.235 1.00 89.00 111 LEU A C 1
ATOM 891 O O . LEU A 1 111 ? -4.604 1.858 9.873 1.00 89.00 111 LEU A O 1
ATOM 895 N N . ASP A 1 112 ? -2.364 1.990 9.593 1.00 84.31 112 ASP A N 1
ATOM 896 C CA . ASP A 1 112 ? -1.944 1.234 10.775 1.00 84.31 112 ASP A CA 1
ATOM 897 C C . ASP A 1 112 ? -2.623 -0.143 10.863 1.00 84.31 112 ASP A C 1
ATOM 899 O O . ASP A 1 112 ? -3.020 -0.617 11.926 1.00 84.31 112 ASP A O 1
ATOM 903 N N . LEU A 1 113 ? -2.803 -0.784 9.703 1.00 86.38 113 LEU A N 1
ATOM 904 C CA . LEU A 1 113 ? -3.398 -2.110 9.617 1.00 86.38 113 LEU A CA 1
ATOM 905 C C . LEU A 1 113 ? -2.398 -3.171 10.067 1.00 86.38 113 LEU A C 1
ATOM 907 O O . LEU A 1 113 ? -1.215 -3.150 9.704 1.00 86.38 113 LEU A O 1
ATOM 911 N N . ARG A 1 114 ? -2.881 -4.155 10.827 1.00 85.19 114 ARG A N 1
ATOM 912 C CA . ARG A 1 114 ? -2.013 -5.213 11.337 1.00 85.19 114 ARG A CA 1
ATOM 913 C C . ARG A 1 114 ? -1.744 -6.246 10.260 1.00 85.19 114 ARG A C 1
ATOM 915 O O . ARG A 1 114 ? -2.640 -6.826 9.649 1.00 85.19 114 ARG A O 1
ATOM 922 N N . HIS A 1 115 ? -0.464 -6.514 10.043 1.00 82.62 115 HIS A N 1
ATOM 923 C CA . HIS A 1 115 ? -0.061 -7.599 9.170 1.00 82.62 115 HIS A CA 1
ATOM 924 C C . HIS A 1 115 ? -0.362 -8.949 9.829 1.00 82.62 115 HIS A C 1
ATOM 926 O O . HIS A 1 115 ? 0.208 -9.283 10.862 1.00 82.62 115 HIS A O 1
ATOM 932 N N . THR A 1 116 ? -1.166 -9.771 9.159 1.00 80.94 116 THR A N 1
ATOM 933 C CA . THR A 1 116 ? -1.362 -11.194 9.488 1.00 80.94 116 THR A CA 1
ATOM 934 C C . THR A 1 116 ? -0.454 -12.110 8.655 1.00 80.94 116 THR A C 1
ATOM 936 O O . THR A 1 116 ? -0.630 -13.327 8.610 1.00 80.94 116 THR A O 1
ATOM 939 N N . CYS A 1 117 ? 0.522 -11.520 7.953 1.00 76.25 117 CYS A N 1
ATOM 940 C CA . CYS A 1 117 ? 1.447 -12.227 7.076 1.00 76.25 117 CYS A CA 1
ATOM 941 C C . CYS A 1 117 ? 2.603 -12.887 7.829 1.00 76.25 117 CYS A C 1
ATOM 943 O O . CYS A 1 117 ? 2.916 -12.511 8.953 1.00 76.25 117 CYS A O 1
ATOM 945 N N . CYS A 1 118 ? 3.322 -13.785 7.151 1.00 66.06 118 CYS A N 1
ATOM 946 C CA . CYS A 1 118 ? 4.559 -14.385 7.650 1.00 66.06 118 CYS A CA 1
ATOM 947 C C . CYS A 1 118 ? 5.592 -13.288 7.974 1.00 66.06 118 CYS A C 1
ATOM 949 O O . CYS A 1 118 ? 6.134 -12.648 7.064 1.00 66.06 118 CYS A O 1
ATOM 951 N N . CYS A 1 119 ? 5.859 -13.027 9.251 1.00 59.12 119 CYS A N 1
ATOM 952 C CA . CYS A 1 119 ? 6.877 -12.062 9.649 1.00 59.12 119 CYS A CA 1
ATOM 953 C C . CYS A 1 119 ? 8.269 -12.624 9.328 1.00 59.12 119 CYS A C 1
ATOM 955 O O . CYS A 1 119 ? 8.662 -13.670 9.841 1.00 59.12 119 CYS A O 1
ATOM 957 N N . ILE A 1 120 ? 9.059 -11.898 8.535 1.00 49.84 120 ILE A N 1
ATOM 958 C CA . ILE A 1 120 ? 10.515 -11.980 8.684 1.00 49.84 120 ILE A CA 1
ATOM 959 C C . ILE A 1 120 ? 10.787 -11.162 9.943 1.00 49.84 120 ILE A C 1
ATOM 961 O O . ILE A 1 120 ? 10.496 -9.967 9.942 1.00 49.84 120 ILE A O 1
ATOM 965 N N . GLY A 1 121 ? 11.213 -11.819 11.026 1.00 45.47 121 GLY A N 1
ATOM 966 C CA . GLY A 1 121 ? 11.319 -11.232 12.363 1.00 45.47 121 GLY A CA 1
ATOM 967 C C . GLY A 1 121 ? 11.835 -9.789 12.348 1.00 45.47 121 GLY A C 1
ATOM 968 O O . GLY A 1 121 ? 12.854 -9.475 11.729 1.00 45.47 121 GLY A O 1
ATOM 969 N N . ASN A 1 122 ? 11.123 -8.895 13.042 1.00 40.56 122 ASN A N 1
ATOM 970 C CA . ASN A 1 122 ? 11.441 -7.465 13.105 1.00 40.56 122 ASN A CA 1
ATOM 971 C C . ASN A 1 122 ? 12.793 -7.175 13.800 1.00 40.56 122 ASN A C 1
ATOM 973 O O . ASN A 1 122 ? 13.277 -6.039 13.777 1.00 40.56 122 ASN A O 1
ATOM 977 N N . THR A 1 123 ? 13.476 -8.191 14.330 1.00 38.00 123 THR A N 1
ATOM 978 C CA . THR A 1 123 ? 14.759 -8.124 15.041 1.00 38.00 123 THR A CA 1
ATOM 979 C C . THR A 1 123 ? 15.751 -9.164 14.524 1.00 38.00 123 THR A C 1
ATOM 981 O O . THR A 1 123 ? 15.404 -10.283 14.156 1.00 38.00 123 THR A O 1
ATOM 984 N N . ILE A 1 124 ? 17.028 -8.781 14.502 1.00 37.66 124 ILE A N 1
ATOM 985 C CA . ILE A 1 124 ? 18.140 -9.698 14.234 1.00 37.66 124 ILE A CA 1
ATOM 986 C C . ILE A 1 124 ? 18.090 -10.803 15.293 1.00 37.66 124 ILE A C 1
ATOM 988 O O . ILE A 1 124 ? 18.153 -10.503 16.482 1.00 37.66 124 ILE A O 1
ATOM 992 N N . GLY A 1 125 ? 17.960 -12.059 14.866 1.00 39.41 125 GLY A N 1
ATOM 993 C CA . GLY A 1 125 ? 17.963 -13.215 15.767 1.00 39.41 125 GLY A CA 1
ATOM 994 C C . GLY A 1 125 ? 16.589 -13.707 16.232 1.00 39.41 125 GLY A C 1
ATOM 995 O O . GLY A 1 125 ? 16.552 -14.686 16.968 1.00 39.41 125 GLY A O 1
ATOM 996 N N . GLN A 1 126 ? 15.476 -13.101 15.797 1.00 44.56 126 GLN A N 1
ATOM 997 C CA . GLN A 1 126 ? 14.174 -13.771 15.884 1.00 44.56 126 GLN A CA 1
ATOM 998 C C . GLN A 1 126 ? 13.980 -14.674 14.667 1.00 44.56 126 GLN A C 1
ATOM 1000 O O . GLN A 1 126 ? 14.107 -14.229 13.523 1.00 44.56 126 GLN A O 1
ATOM 1005 N N . GLU A 1 127 ? 13.698 -15.951 14.926 1.00 42.97 127 GLU A N 1
ATOM 1006 C CA . GLU A 1 127 ? 13.286 -16.902 13.898 1.00 42.97 127 GLU A CA 1
ATOM 1007 C C . GLU A 1 127 ? 12.043 -16.369 13.181 1.00 42.97 127 GLU A C 1
ATOM 1009 O O . GLU A 1 127 ? 11.201 -15.698 13.785 1.00 42.97 127 GLU A O 1
ATOM 1014 N N . ALA A 1 128 ? 11.945 -16.629 11.877 1.00 51.16 128 ALA A N 1
ATOM 1015 C CA . ALA A 1 128 ? 10.730 -16.334 11.136 1.00 51.16 128 ALA A CA 1
ATOM 1016 C C . ALA A 1 128 ? 9.567 -17.050 11.833 1.00 51.16 128 ALA A C 1
ATOM 1018 O O . ALA A 1 128 ? 9.525 -18.279 11.883 1.00 51.16 128 ALA A O 1
ATOM 1019 N N . SER A 1 129 ? 8.650 -16.282 12.414 1.00 55.34 129 SER A N 1
ATOM 1020 C CA . SER A 1 129 ? 7.437 -16.846 12.980 1.00 55.34 129 SER A CA 1
ATOM 1021 C C . SER A 1 129 ? 6.576 -17.321 11.814 1.00 55.34 129 SER A C 1
ATOM 1023 O O . SER A 1 129 ? 6.363 -16.568 10.856 1.00 55.34 129 SER A O 1
ATOM 1025 N N . GLY A 1 130 ? 6.100 -18.566 11.884 1.00 56.31 130 GLY A N 1
ATOM 1026 C CA . GLY A 1 130 ? 5.130 -19.086 10.922 1.00 56.31 130 GLY A CA 1
ATOM 1027 C C . GLY A 1 130 ? 3.889 -18.186 10.811 1.00 56.31 130 GLY A C 1
ATOM 1028 O O . GLY A 1 130 ? 3.706 -17.273 11.623 1.00 56.31 130 GLY A O 1
ATOM 1029 N N . PRO A 1 131 ? 3.036 -18.410 9.798 1.00 66.25 131 PRO A N 1
ATOM 1030 C CA . PRO A 1 131 ? 1.788 -17.665 9.669 1.00 66.25 131 PRO A CA 1
ATOM 1031 C C . PRO A 1 131 ? 0.965 -17.767 10.961 1.00 66.25 131 PRO A C 1
ATOM 1033 O O . PRO A 1 131 ? 0.985 -18.803 11.631 1.00 66.25 131 PRO A O 1
ATOM 1036 N N . LEU A 1 132 ? 0.244 -16.693 11.300 1.00 73.25 132 LEU A N 1
ATOM 1037 C CA . LEU A 1 132 ? -0.698 -16.702 12.421 1.00 73.25 132 LEU A CA 1
ATOM 1038 C C . LEU A 1 132 ? -1.713 -17.838 12.264 1.00 73.25 132 LEU A C 1
ATOM 1040 O O . LEU A 1 132 ? -2.021 -18.266 11.143 1.00 73.25 132 LEU A O 1
ATOM 1044 N N . SER A 1 133 ? -2.262 -18.307 13.387 1.00 81.50 133 SER A N 1
ATOM 1045 C CA . SER A 1 133 ? -3.354 -19.272 13.329 1.00 81.50 133 SER A CA 1
ATOM 1046 C C . SER A 1 133 ? -4.554 -18.665 12.591 1.00 81.50 133 SER A C 1
ATOM 1048 O O . SER A 1 133 ? -4.731 -17.446 12.518 1.00 81.50 133 SER A O 1
ATOM 1050 N N . THR A 1 134 ? -5.409 -19.516 12.024 1.00 82.62 134 THR A N 1
ATOM 1051 C CA . THR A 1 134 ? -6.624 -19.042 11.348 1.00 82.62 134 THR A CA 1
ATOM 1052 C C . THR A 1 134 ? -7.566 -18.296 12.292 1.00 82.62 134 THR A C 1
ATOM 1054 O O . THR A 1 134 ? -8.274 -17.413 11.822 1.00 82.62 134 THR A O 1
ATOM 1057 N N . GLY A 1 135 ? -7.566 -18.649 13.584 1.00 85.19 135 GLY A N 1
ATOM 1058 C CA . GLY A 1 135 ? -8.351 -17.973 14.619 1.00 85.19 135 GLY A CA 1
ATOM 1059 C C . GLY A 1 135 ? -7.838 -16.560 14.874 1.00 85.19 135 GLY A C 1
ATOM 1060 O O . GLY A 1 135 ? -8.569 -15.609 14.627 1.00 85.19 135 GLY A O 1
ATOM 1061 N N . ASP A 1 136 ? -6.556 -16.421 15.227 1.00 85.44 136 ASP A N 1
ATOM 1062 C CA . ASP A 1 136 ? -5.950 -15.109 15.519 1.00 85.44 136 ASP A CA 1
ATOM 1063 C C . ASP A 1 136 ? -6.057 -14.158 14.322 1.00 85.44 136 ASP A C 1
ATOM 1065 O O . ASP A 1 136 ? -6.299 -12.963 14.464 1.00 85.44 136 ASP A O 1
ATOM 1069 N N . ARG A 1 137 ? -5.901 -14.696 13.106 1.00 83.44 137 ARG A N 1
ATOM 1070 C CA . ARG A 1 137 ? -6.078 -13.913 11.885 1.00 83.44 137 ARG A CA 1
ATOM 1071 C C . ARG A 1 137 ? -7.502 -13.379 11.749 1.00 83.44 137 ARG A C 1
ATOM 1073 O O . ARG A 1 137 ? -7.655 -12.220 11.384 1.00 83.44 137 ARG A O 1
ATOM 1080 N N . HIS A 1 138 ? -8.513 -14.205 12.015 1.00 86.69 13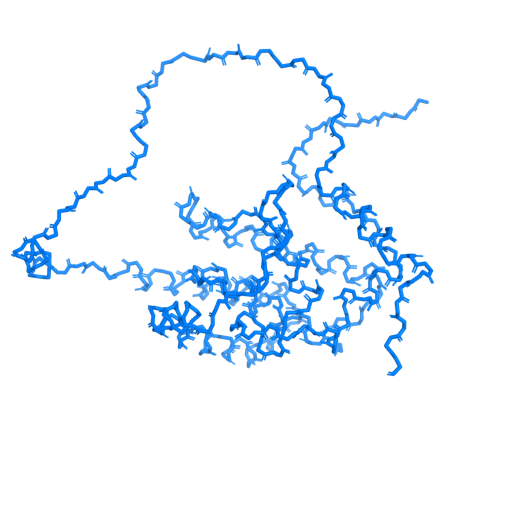8 HIS A N 1
ATOM 1081 C CA . HIS A 1 138 ? -9.910 -13.781 11.934 1.00 86.69 138 HIS A CA 1
ATOM 1082 C C . HIS A 1 138 ? -10.230 -12.715 12.983 1.00 86.69 138 HIS A C 1
ATOM 1084 O O . HIS A 1 138 ? -10.893 -11.738 12.660 1.00 86.69 138 HIS A O 1
ATOM 1090 N N . GLU A 1 139 ? -9.736 -12.872 14.211 1.00 88.06 139 GLU A N 1
ATOM 1091 C CA . GLU A 1 139 ? -9.918 -11.878 15.277 1.00 88.06 139 GLU A CA 1
ATOM 1092 C C . GLU A 1 139 ? -9.315 -10.522 14.883 1.00 88.06 139 GLU A C 1
ATOM 1094 O O . GLU A 1 139 ? -9.989 -9.497 14.952 1.00 88.06 139 GLU A O 1
ATOM 1099 N N . ILE A 1 140 ? -8.084 -10.517 14.360 1.00 87.31 140 ILE A N 1
ATOM 1100 C CA . ILE A 1 140 ? -7.438 -9.296 13.856 1.00 87.31 140 ILE A CA 1
ATOM 1101 C C . ILE A 1 140 ? -8.230 -8.678 12.694 1.00 87.31 140 ILE A C 1
ATOM 1103 O O . ILE A 1 140 ? -8.427 -7.465 12.660 1.00 87.31 140 ILE A O 1
ATOM 1107 N N . GLU A 1 141 ? -8.675 -9.491 11.732 1.00 87.44 141 GLU A N 1
ATOM 1108 C CA . GLU A 1 141 ? -9.449 -9.023 10.574 1.00 87.44 141 GLU A CA 1
ATOM 1109 C C . GLU A 1 141 ? -10.821 -8.455 10.985 1.00 87.44 141 GLU A C 1
ATOM 1111 O O . GLU A 1 141 ? -11.277 -7.477 10.393 1.00 87.44 141 GLU A O 1
ATOM 1116 N N . GLU A 1 142 ? -11.466 -9.021 12.008 1.00 90.06 142 GLU A N 1
ATOM 1117 C CA . GLU A 1 142 ? -12.724 -8.517 12.568 1.00 90.06 142 GLU A CA 1
ATOM 1118 C C . GLU A 1 142 ? -12.523 -7.165 13.264 1.00 90.06 142 GLU A C 1
ATOM 1120 O O . GLU A 1 142 ? -13.250 -6.205 12.987 1.00 90.06 142 GLU A O 1
ATOM 1125 N N . GLU A 1 143 ? -11.496 -7.061 14.108 1.00 88.44 143 GLU A N 1
ATOM 1126 C CA . GLU A 1 143 ? -11.122 -5.822 14.793 1.00 88.44 143 GLU A CA 1
ATOM 1127 C C . GLU A 1 143 ? -10.749 -4.698 13.806 1.00 88.44 143 GLU A C 1
ATOM 1129 O O . GLU A 1 143 ? -11.127 -3.541 14.005 1.00 88.44 143 GLU A O 1
ATOM 1134 N N . ASP A 1 144 ? -10.053 -5.032 12.713 1.00 89.75 144 ASP A N 1
ATOM 1135 C CA . ASP A 1 144 ? -9.617 -4.071 11.692 1.00 89.75 144 ASP A CA 1
ATOM 1136 C C . ASP A 1 144 ? -10.648 -3.876 10.560 1.00 89.75 144 ASP A C 1
ATOM 1138 O O . ASP A 1 144 ? -10.403 -3.090 9.642 1.00 89.75 144 ASP A O 1
ATOM 1142 N N . SER A 1 145 ? -11.810 -4.537 10.614 1.00 91.50 145 SER A N 1
ATOM 1143 C CA . SER A 1 145 ? -12.804 -4.608 9.524 1.00 91.50 145 SER A CA 1
ATOM 1144 C C . SER A 1 145 ? -13.138 -3.254 8.887 1.00 91.50 145 SER A C 1
ATOM 1146 O O . SER A 1 145 ? -13.020 -3.088 7.674 1.00 91.50 145 SER A O 1
ATOM 1148 N N . SER A 1 146 ? -13.467 -2.246 9.700 1.00 90.38 146 SER A N 1
ATOM 1149 C CA . SER A 1 146 ? -13.787 -0.893 9.214 1.00 90.38 146 SER A CA 1
ATOM 1150 C C . SER A 1 146 ? -12.620 -0.216 8.476 1.00 90.38 146 SER A C 1
ATOM 1152 O O . SER A 1 146 ? -12.819 0.460 7.464 1.00 90.38 146 SER A O 1
ATOM 1154 N N . ARG A 1 147 ? -11.382 -0.422 8.945 1.00 91.44 147 ARG A N 1
ATOM 1155 C CA . ARG A 1 147 ? -10.170 0.100 8.298 1.00 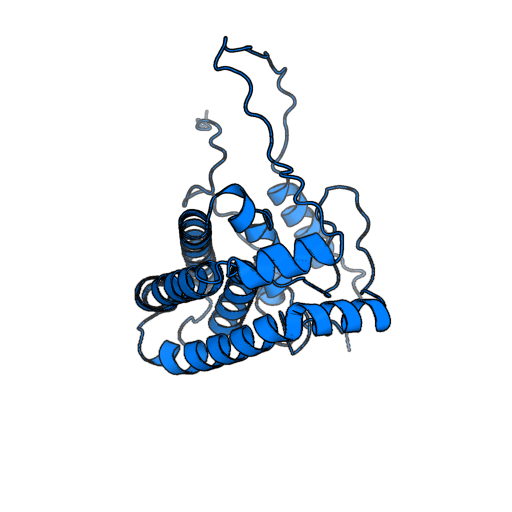91.44 147 ARG A CA 1
ATOM 1156 C C . ARG A 1 147 ? -9.829 -0.688 7.038 1.00 91.44 147 ARG A C 1
ATOM 1158 O O . ARG A 1 147 ? -9.365 -0.091 6.071 1.00 91.44 147 ARG A O 1
ATOM 1165 N N . LEU A 1 148 ? -10.078 -1.997 7.026 1.00 93.62 148 LEU A N 1
ATOM 1166 C CA . LEU A 1 148 ? -9.893 -2.852 5.852 1.00 93.62 148 LEU A CA 1
ATOM 1167 C C . LEU A 1 148 ? -10.859 -2.475 4.723 1.00 93.62 148 LEU A C 1
ATOM 1169 O O . LEU A 1 148 ? -10.444 -2.387 3.569 1.00 93.62 148 LEU A O 1
ATOM 1173 N N . GLU A 1 149 ? -12.119 -2.176 5.039 1.00 95.12 149 GLU A N 1
ATOM 1174 C CA . GLU A 1 149 ? -13.078 -1.670 4.051 1.00 95.12 149 GLU A CA 1
ATOM 1175 C C . GLU A 1 149 ? -12.613 -0.341 3.440 1.00 95.12 149 GLU A C 1
ATOM 1177 O O . GLU A 1 149 ? -12.588 -0.193 2.214 1.00 95.12 149 GLU A O 1
ATOM 1182 N N . LEU A 1 150 ? -12.190 0.609 4.280 1.00 95.69 150 LEU A N 1
ATOM 1183 C CA . LEU A 1 150 ? -11.624 1.884 3.834 1.00 95.69 150 LEU A CA 1
ATOM 1184 C C . LEU A 1 150 ? -10.377 1.676 2.961 1.00 95.69 150 LEU A C 1
ATOM 1186 O O . LEU A 1 150 ? -10.226 2.312 1.918 1.00 95.69 150 LEU A O 1
ATOM 1190 N N . PHE A 1 151 ? -9.493 0.771 3.368 1.00 96.50 151 PHE A N 1
ATOM 1191 C CA . PHE A 1 151 ? -8.290 0.416 2.630 1.00 96.50 151 PHE A CA 1
ATOM 1192 C C . PHE A 1 151 ? -8.602 -0.093 1.222 1.00 96.50 151 PHE A C 1
ATOM 1194 O O . PHE A 1 151 ? -8.029 0.414 0.257 1.00 96.50 151 PHE A O 1
ATOM 1201 N N . GLU A 1 152 ? -9.527 -1.044 1.073 1.00 96.50 152 GLU A N 1
ATOM 1202 C CA . GLU A 1 152 ? -9.881 -1.571 -0.249 1.00 96.50 152 GLU A CA 1
ATOM 1203 C C . GLU A 1 152 ? -10.539 -0.512 -1.136 1.00 96.50 152 GLU A C 1
ATOM 1205 O O . GLU A 1 152 ? -10.258 -0.448 -2.339 1.00 96.50 152 GLU A O 1
ATOM 1210 N N . GLN A 1 153 ? -11.364 0.365 -0.556 1.00 97.44 153 GLN A N 1
ATOM 1211 C CA . GLN A 1 153 ? -11.937 1.504 -1.275 1.00 97.44 153 GLN A CA 1
ATOM 1212 C C . GLN A 1 153 ? -10.842 2.443 -1.793 1.00 97.44 153 GLN A C 1
ATOM 1214 O O . GLN A 1 153 ? -10.860 2.804 -2.972 1.00 97.44 153 GLN A O 1
ATOM 1219 N N . LEU A 1 154 ? -9.867 2.785 -0.945 1.00 97.94 154 LEU A N 1
ATOM 1220 C CA . LEU A 1 154 ? -8.743 3.651 -1.300 1.00 97.94 154 LEU A CA 1
ATOM 1221 C C . LEU A 1 154 ? -7.848 3.020 -2.365 1.00 97.94 154 LEU A C 1
ATOM 1223 O O . LEU A 1 154 ? -7.551 3.666 -3.362 1.00 97.94 154 LEU A O 1
ATOM 1227 N N . VAL A 1 155 ? -7.449 1.754 -2.215 1.00 96.19 155 VAL A N 1
ATOM 1228 C CA . VAL A 1 155 ? -6.611 1.064 -3.213 1.00 96.19 155 VAL A CA 1
ATOM 1229 C C . VAL A 1 155 ? -7.326 0.978 -4.561 1.00 96.19 155 VAL A C 1
ATOM 1231 O O . VAL A 1 155 ? -6.714 1.192 -5.608 1.00 96.19 155 VAL A O 1
ATOM 1234 N N . THR A 1 156 ? -8.634 0.732 -4.540 1.00 96.00 156 THR A N 1
ATOM 1235 C CA . THR A 1 156 ? -9.471 0.717 -5.741 1.00 96.00 156 THR A CA 1
ATOM 1236 C C . THR A 1 156 ? -9.573 2.106 -6.389 1.00 96.00 156 THR A C 1
ATOM 1238 O O . THR A 1 156 ? -9.502 2.224 -7.613 1.00 96.00 156 THR A O 1
ATOM 1241 N N . GLU A 1 157 ? -9.722 3.170 -5.596 1.00 97.12 157 GLU A N 1
ATOM 1242 C CA . GLU A 1 157 ? -9.687 4.563 -6.061 1.00 97.12 157 GLU A CA 1
ATOM 1243 C C . GLU A 1 157 ? -8.326 4.911 -6.675 1.00 97.12 157 GLU A C 1
ATOM 1245 O O . GLU A 1 157 ? -8.264 5.363 -7.817 1.00 97.12 157 GLU A O 1
ATOM 1250 N N . PHE A 1 158 ? -7.235 4.608 -5.976 1.00 96.19 158 PHE A N 1
ATOM 1251 C CA . PHE A 1 158 ? -5.870 4.843 -6.438 1.00 96.19 158 PHE A CA 1
ATOM 1252 C C . PHE A 1 158 ? -5.553 4.104 -7.735 1.00 96.19 158 PHE A C 1
ATOM 1254 O O . PHE A 1 158 ? -4.933 4.682 -8.623 1.00 96.19 158 PHE A O 1
ATOM 1261 N N . GLY A 1 159 ? -6.023 2.864 -7.888 1.00 92.50 159 GLY A N 1
ATOM 1262 C CA . GLY A 1 159 ? -5.879 2.114 -9.135 1.00 92.50 159 GLY A CA 1
ATOM 1263 C C . GLY A 1 159 ? -6.540 2.807 -10.331 1.00 92.50 159 GLY A C 1
ATOM 1264 O O . GLY A 1 159 ? -5.979 2.793 -11.425 1.00 92.50 159 GLY A O 1
ATOM 1265 N N . ARG A 1 160 ? -7.697 3.458 -10.130 1.00 93.06 160 ARG A N 1
ATOM 1266 C CA . ARG A 1 160 ? -8.367 4.242 -11.183 1.00 93.06 160 ARG A CA 1
ATOM 1267 C C . ARG A 1 160 ? -7.633 5.544 -11.485 1.00 93.06 160 ARG A C 1
ATOM 1269 O O . ARG A 1 160 ? -7.423 5.868 -12.649 1.00 93.06 160 ARG A O 1
ATOM 1276 N N . GLU A 1 161 ? -7.236 6.270 -10.447 1.00 94.38 161 GLU A N 1
ATOM 1277 C CA . GLU A 1 161 ? -6.629 7.597 -10.588 1.00 94.38 161 GLU A CA 1
ATOM 1278 C C . GLU A 1 161 ? -5.184 7.547 -11.081 1.00 94.38 161 GLU A C 1
ATOM 1280 O O . GLU A 1 161 ? -4.717 8.489 -11.717 1.00 94.38 161 GLU A O 1
ATOM 1285 N N . ARG A 1 162 ? -4.473 6.431 -10.872 1.00 90.12 162 ARG A N 1
ATOM 1286 C CA . ARG A 1 162 ? -3.076 6.258 -11.296 1.00 90.12 162 ARG A CA 1
ATOM 1287 C C . ARG A 1 162 ? -2.856 6.575 -12.778 1.00 90.12 162 ARG A C 1
ATOM 1289 O O . ARG A 1 162 ? -1.805 7.122 -13.114 1.00 90.12 162 ARG A O 1
ATOM 1296 N N . GLY A 1 163 ? -3.821 6.263 -13.647 1.00 88.19 163 GLY A N 1
ATOM 1297 C CA . GLY A 1 163 ? -3.740 6.513 -15.091 1.00 88.19 163 GLY A CA 1
ATOM 1298 C C . GLY A 1 163 ? -3.732 7.996 -15.487 1.00 88.19 163 GLY A C 1
ATOM 1299 O O . GLY A 1 163 ? -3.323 8.320 -16.599 1.00 88.19 163 GLY A O 1
ATOM 1300 N N . ASN A 1 164 ? -4.125 8.894 -14.580 1.00 92.12 164 ASN A N 1
ATOM 1301 C CA . ASN A 1 164 ? -4.159 10.340 -14.816 1.00 92.12 164 ASN A CA 1
ATOM 1302 C C . ASN A 1 164 ? -2.789 11.019 -14.626 1.00 92.12 164 ASN A C 1
ATOM 1304 O O . ASN A 1 164 ? -2.657 12.216 -14.876 1.00 92.12 164 ASN A O 1
ATOM 1308 N N . TYR A 1 165 ? -1.766 10.267 -14.207 1.00 91.69 165 TYR A N 1
ATOM 1309 C CA . TYR A 1 165 ? -0.441 10.785 -13.864 1.00 91.69 165 TYR A CA 1
ATOM 1310 C C . TYR A 1 165 ? 0.654 10.142 -14.714 1.00 91.69 165 TYR A C 1
ATOM 1312 O O . TYR A 1 165 ? 0.610 8.948 -15.020 1.00 91.69 165 TYR A O 1
ATOM 1320 N N . ALA A 1 166 ? 1.678 10.932 -15.050 1.00 88.06 166 ALA A N 1
ATOM 1321 C CA . ALA A 1 166 ? 2.790 10.492 -15.892 1.00 88.06 166 ALA A CA 1
ATOM 1322 C C . ALA A 1 166 ? 3.575 9.321 -15.274 1.00 88.06 166 ALA A C 1
ATOM 1324 O O . ALA A 1 166 ? 3.919 8.365 -15.968 1.00 88.06 166 ALA A O 1
ATOM 1325 N N . ASP A 1 167 ? 3.815 9.370 -13.965 1.00 87.38 167 ASP A N 1
ATOM 1326 C CA . ASP A 1 167 ? 4.559 8.356 -13.226 1.00 87.38 167 ASP A CA 1
ATOM 1327 C C . ASP A 1 167 ? 4.063 8.222 -11.776 1.00 87.38 167 ASP A C 1
ATOM 1329 O O . ASP A 1 167 ? 3.228 9.000 -11.297 1.00 87.38 167 ASP A O 1
ATOM 1333 N N . LEU A 1 168 ? 4.569 7.194 -11.086 1.00 88.75 168 LEU A N 1
ATOM 1334 C CA . LEU A 1 168 ? 4.215 6.882 -9.704 1.00 88.75 168 LEU A CA 1
ATOM 1335 C C . LEU A 1 168 ? 4.573 8.018 -8.738 1.00 88.75 168 LEU A C 1
ATOM 1337 O O . LEU A 1 168 ? 3.859 8.209 -7.760 1.00 88.75 168 LEU A O 1
ATOM 1341 N N . LEU A 1 169 ? 5.651 8.769 -8.982 1.00 91.19 169 LEU A N 1
ATOM 1342 C CA . LEU A 1 169 ? 6.098 9.830 -8.078 1.00 91.19 169 LEU A CA 1
ATOM 1343 C C . LEU A 1 169 ? 5.188 11.049 -8.160 1.00 91.19 169 LEU A C 1
ATOM 1345 O O . LEU A 1 169 ? 4.792 11.568 -7.116 1.00 91.19 169 LEU A O 1
ATOM 1349 N N . SER A 1 170 ? 4.819 11.475 -9.369 1.00 93.62 170 SER A N 1
ATOM 1350 C CA . SER A 1 170 ? 3.811 12.522 -9.557 1.00 93.62 170 SER A CA 1
ATOM 1351 C C . SER A 1 170 ? 2.482 12.118 -8.924 1.00 93.62 170 SER A C 1
ATOM 1353 O O . SER A 1 170 ? 1.941 12.875 -8.123 1.00 93.62 170 SER A O 1
ATOM 1355 N N . PHE A 1 171 ? 2.006 10.891 -9.173 1.00 95.06 171 PHE A N 1
ATOM 1356 C CA . PHE A 1 171 ? 0.804 10.365 -8.515 1.00 95.06 171 PHE A CA 1
ATOM 1357 C C . PHE A 1 171 ? 0.920 10.385 -6.981 1.00 95.06 171 PHE A C 1
ATOM 1359 O O . PHE A 1 171 ? 0.019 10.858 -6.282 1.00 95.06 171 PHE A O 1
ATOM 1366 N N . ALA A 1 172 ? 2.041 9.889 -6.450 1.00 95.25 172 ALA A N 1
ATOM 1367 C CA . ALA A 1 172 ? 2.257 9.773 -5.016 1.00 95.25 172 ALA A CA 1
ATOM 1368 C C . ALA A 1 172 ? 2.230 11.144 -4.328 1.00 95.25 172 ALA A C 1
ATOM 1370 O O . ALA A 1 172 ? 1.617 11.291 -3.273 1.00 95.25 172 ALA A O 1
ATOM 1371 N N . ARG A 1 173 ? 2.872 12.148 -4.935 1.00 96.06 173 ARG A N 1
ATOM 1372 C CA . ARG A 1 173 ? 2.992 13.502 -4.381 1.00 96.06 173 ARG A CA 1
ATOM 1373 C C . ARG A 1 173 ? 1.730 14.337 -4.552 1.00 96.06 173 ARG A C 1
ATOM 1375 O O . ARG A 1 173 ? 1.364 15.065 -3.637 1.00 96.06 173 ARG A O 1
ATOM 1382 N N . GLU A 1 174 ? 1.098 14.269 -5.717 1.00 97.06 174 GLU A N 1
ATOM 1383 C CA . GLU A 1 174 ? 0.008 15.179 -6.085 1.00 97.06 174 GLU A CA 1
ATOM 1384 C C . GLU A 1 174 ? -1.371 14.648 -5.685 1.00 97.06 174 GLU A C 1
ATOM 1386 O O . GLU A 1 174 ? -2.300 15.438 -5.530 1.00 97.06 174 GLU A O 1
ATOM 1391 N N . TYR A 1 175 ? -1.511 13.331 -5.497 1.00 97.62 175 TYR A N 1
ATOM 1392 C CA . TYR A 1 175 ? -2.799 12.702 -5.209 1.00 97.62 175 TYR A CA 1
ATOM 1393 C C . TYR A 1 175 ? -2.790 11.852 -3.945 1.00 97.62 175 TYR A C 1
ATOM 1395 O O . TYR A 1 175 ? -3.507 12.148 -2.989 1.00 97.62 175 TYR A O 1
ATOM 1403 N N . TRP A 1 176 ? -1.973 10.797 -3.928 1.00 97.62 176 TRP A N 1
ATOM 1404 C CA . TRP A 1 176 ? -1.998 9.803 -2.856 1.00 97.62 176 TRP A CA 1
ATOM 1405 C C . TRP A 1 176 ? -1.653 10.421 -1.498 1.00 97.62 176 TRP A C 1
ATOM 1407 O O . TRP A 1 176 ? -2.414 10.248 -0.553 1.00 97.62 176 TRP A O 1
ATOM 1417 N N . ALA A 1 177 ? -0.566 11.195 -1.400 1.00 96.56 177 ALA A N 1
ATOM 1418 C CA . ALA A 1 177 ? -0.140 11.809 -0.143 1.00 96.56 177 ALA A CA 1
ATOM 1419 C C . ALA A 1 177 ? -1.196 12.785 0.420 1.00 96.56 177 ALA A C 1
ATOM 1421 O O . ALA A 1 177 ? -1.658 12.547 1.538 1.00 96.56 177 ALA A O 1
ATOM 1422 N N . PRO A 1 178 ? -1.682 13.795 -0.335 1.00 96.88 178 PRO A N 1
ATOM 1423 C CA . PRO A 1 178 ? -2.758 14.669 0.139 1.00 96.88 178 PRO A CA 1
ATOM 1424 C C . PRO A 1 178 ? -4.033 13.916 0.542 1.00 96.88 178 PRO A C 1
ATOM 1426 O O . PRO A 1 178 ? -4.696 14.286 1.514 1.00 96.88 178 PRO A O 1
ATOM 1429 N N . LYS A 1 179 ? -4.387 12.849 -0.189 1.00 97.25 179 LYS A N 1
ATOM 1430 C CA . LYS A 1 179 ? -5.541 12.007 0.140 1.00 97.25 179 LYS A CA 1
ATOM 1431 C C . LYS A 1 179 ? -5.330 11.268 1.459 1.00 97.25 179 LYS A C 1
ATOM 1433 O O . LYS A 1 179 ? -6.234 11.286 2.289 1.00 97.25 179 LYS A O 1
ATOM 1438 N N . MET A 1 180 ? -4.164 10.659 1.669 1.00 95.38 180 MET A N 1
ATOM 1439 C CA . MET A 1 180 ? -3.856 9.948 2.911 1.00 95.38 180 MET A CA 1
ATOM 1440 C C . MET A 1 180 ? -3.847 10.889 4.121 1.00 95.38 180 MET A C 1
ATOM 1442 O O . MET A 1 180 ? -4.403 10.532 5.153 1.00 95.38 180 MET A O 1
ATOM 1446 N N . GLU A 1 181 ? -3.336 12.117 3.987 1.00 93.06 181 GLU A N 1
ATOM 1447 C CA . GLU A 1 181 ? -3.448 13.133 5.047 1.00 93.06 181 GLU A CA 1
ATOM 1448 C C . GLU A 1 181 ? -4.905 13.515 5.346 1.00 93.06 181 GLU A C 1
ATOM 1450 O O . GLU A 1 181 ? -5.277 13.746 6.494 1.00 93.06 181 GLU A O 1
ATOM 1455 N N . ALA A 1 182 ? -5.747 13.631 4.314 1.00 93.50 182 ALA A N 1
ATOM 1456 C CA . ALA A 1 182 ? -7.160 13.947 4.497 1.00 93.50 182 ALA A CA 1
ATOM 1457 C C . ALA A 1 182 ? -7.924 12.806 5.179 1.00 93.50 182 ALA A C 1
ATOM 1459 O O . ALA A 1 182 ? -8.784 13.071 6.019 1.00 93.50 182 ALA A O 1
ATOM 1460 N N . VAL A 1 183 ? -7.600 11.560 4.828 1.00 92.69 183 VAL A N 1
ATOM 1461 C CA . VAL A 1 183 ? -8.144 10.359 5.469 1.00 92.69 183 VAL A CA 1
ATOM 1462 C C . VAL A 1 183 ? -7.744 10.313 6.939 1.00 92.69 183 VAL A C 1
ATOM 1464 O O . VAL A 1 183 ? -8.616 10.142 7.783 1.00 92.69 183 VAL A O 1
ATOM 1467 N N . ASP A 1 184 ? -6.467 10.534 7.244 1.00 88.81 184 ASP A N 1
ATOM 1468 C CA . ASP A 1 184 ? -5.954 10.548 8.614 1.00 88.81 184 ASP A CA 1
ATOM 1469 C C . ASP A 1 184 ? -6.655 11.606 9.480 1.00 88.81 184 ASP A C 1
ATOM 1471 O O . ASP A 1 184 ? -7.235 11.268 10.508 1.00 88.81 184 ASP A O 1
ATOM 1475 N N . ARG A 1 185 ? -6.786 12.849 8.990 1.00 86.88 185 ARG A N 1
ATOM 1476 C CA . ARG A 1 185 ? -7.592 13.883 9.671 1.00 86.88 185 ARG A CA 1
ATOM 1477 C C . ARG A 1 185 ? -9.047 13.463 9.881 1.00 86.88 185 ARG A C 1
ATOM 1479 O O . ARG A 1 185 ? -9.660 13.840 10.877 1.00 86.88 185 ARG A O 1
ATOM 1486 N N . GLY A 1 186 ? -9.622 12.721 8.936 1.00 85.19 186 GLY A N 1
ATOM 1487 C CA . GLY A 1 186 ? -10.965 12.159 9.059 1.00 85.19 186 GLY A CA 1
ATOM 1488 C C . GLY A 1 186 ? -11.055 11.120 10.179 1.00 85.19 186 GLY A C 1
ATOM 1489 O O . GLY A 1 186 ? -12.011 11.152 10.952 1.00 85.19 186 GLY A O 1
ATOM 1490 N N . ILE A 1 187 ? -10.044 10.259 10.309 1.00 82.38 187 ILE A N 1
ATOM 1491 C CA . ILE A 1 187 ? -9.942 9.251 11.371 1.00 82.38 187 ILE A CA 1
ATOM 1492 C C . ILE A 1 187 ? -9.745 9.932 12.735 1.00 82.38 187 ILE A C 1
ATOM 1494 O O . ILE A 1 187 ? -10.475 9.631 13.678 1.00 82.38 187 ILE A O 1
ATOM 1498 N N . GLU A 1 188 ? -8.827 10.898 12.834 1.00 70.31 188 GLU A N 1
ATOM 1499 C CA . GLU A 1 188 ? -8.553 11.650 14.069 1.00 70.31 188 GLU A CA 1
ATOM 1500 C C . GLU A 1 188 ? -9.719 12.552 14.501 1.00 70.31 188 GLU A C 1
ATOM 1502 O O . GLU A 1 188 ? -9.860 12.869 15.683 1.00 70.31 188 GLU A O 1
ATOM 1507 N N . SER A 1 189 ? -10.598 12.946 13.572 1.00 65.69 189 SER A N 1
ATOM 1508 C CA . SER A 1 189 ? -11.787 13.744 13.898 1.00 65.69 189 SER A CA 1
ATOM 1509 C C . SER A 1 189 ? -12.809 13.002 14.769 1.00 65.69 189 SER A C 1
ATOM 1511 O O . SER A 1 189 ? -13.748 13.630 15.270 1.00 65.69 189 SER A O 1
ATOM 1513 N N . TYR A 1 190 ? -12.626 11.694 14.999 1.00 61.44 190 TYR A N 1
ATOM 1514 C CA . TYR A 1 190 ? -13.433 10.908 15.927 1.00 61.44 190 TYR A CA 1
ATOM 1515 C C . TYR A 1 190 ? -13.085 11.238 17.388 1.00 61.44 190 TYR A C 1
ATOM 1517 O O . TYR A 1 190 ? -12.470 10.470 18.126 1.00 61.44 190 TYR A O 1
ATOM 1525 N N . VAL A 1 191 ? -13.511 12.422 17.819 1.00 60.75 191 VAL A N 1
ATOM 1526 C CA . VAL A 1 191 ? -13.531 12.817 19.225 1.00 60.75 191 VAL A CA 1
ATOM 1527 C C . VAL A 1 191 ? -14.712 12.111 19.880 1.00 60.75 191 VAL A C 1
ATOM 1529 O O . VAL A 1 191 ? -15.860 12.324 19.485 1.00 60.75 191 VAL A O 1
ATOM 1532 N N . LEU A 1 192 ? -14.443 11.279 20.892 1.00 67.06 192 LEU A N 1
ATOM 1533 C CA . LEU A 1 192 ? -15.505 10.721 21.728 1.00 67.06 192 LEU A CA 1
ATOM 1534 C C . LEU A 1 192 ? -16.370 11.868 22.251 1.00 67.06 192 LEU A C 1
ATOM 1536 O O . LEU A 1 192 ? -15.872 12.800 22.885 1.00 67.06 192 LEU A O 1
ATOM 1540 N N . THR A 1 193 ? -17.674 11.792 22.002 1.00 74.06 193 THR A N 1
ATOM 1541 C CA . THR A 1 193 ? -18.612 12.717 22.637 1.00 74.06 193 THR A CA 1
ATOM 1542 C C . THR A 1 193 ? -18.525 12.562 24.152 1.00 74.06 193 THR A C 1
ATOM 1544 O O . THR A 1 193 ? -18.249 11.472 24.660 1.00 74.06 193 THR A O 1
ATOM 1547 N N . GLU A 1 194 ? -18.817 13.632 24.890 1.00 79.12 194 GLU A N 1
ATOM 1548 C CA . GLU A 1 194 ? -18.843 13.596 26.358 1.00 79.12 194 GLU A CA 1
ATOM 1549 C C . GLU A 1 194 ? -19.731 12.450 26.877 1.00 79.12 194 GLU A C 1
ATOM 1551 O O . GLU A 1 194 ? -19.372 11.741 27.810 1.00 79.12 194 GLU A O 1
ATOM 1556 N N . THR A 1 195 ? -20.848 12.178 26.199 1.00 84.62 195 THR A N 1
ATOM 1557 C CA . THR A 1 195 ? -21.745 11.063 26.524 1.00 84.62 195 THR A CA 1
ATOM 1558 C C . THR A 1 195 ? -21.102 9.691 26.306 1.00 84.62 195 THR A C 1
ATOM 1560 O O . THR A 1 195 ? -21.275 8.800 27.136 1.00 84.62 195 THR A O 1
ATOM 1563 N N . GLN A 1 196 ? -20.352 9.494 25.217 1.00 82.81 196 GLN A N 1
ATOM 1564 C CA . GLN A 1 196 ? -19.627 8.240 24.973 1.00 82.81 196 GLN A CA 1
ATOM 1565 C C . GLN A 1 196 ? -18.504 8.046 25.989 1.00 82.81 196 GLN A C 1
ATOM 1567 O O . GLN A 1 196 ? -18.326 6.942 26.499 1.00 82.81 196 GLN A O 1
ATOM 1572 N N . ARG A 1 197 ? -17.793 9.126 26.324 1.00 83.62 197 ARG A N 1
ATOM 1573 C CA . ARG A 1 197 ? -16.745 9.112 27.341 1.00 83.62 197 ARG A CA 1
ATOM 1574 C C . ARG A 1 197 ? -17.304 8.726 28.712 1.00 83.62 197 ARG A C 1
ATOM 1576 O O . ARG A 1 197 ? -16.811 7.781 29.317 1.00 83.62 197 ARG A O 1
ATOM 1583 N N . GLN A 1 198 ? -18.380 9.378 29.148 1.00 86.00 198 GLN A N 1
ATOM 1584 C CA . GLN A 1 198 ? -19.061 9.068 30.409 1.00 86.00 198 GLN A CA 1
ATOM 1585 C C . GLN A 1 198 ? -19.641 7.651 30.427 1.00 86.00 198 GLN A C 1
ATOM 1587 O O . GLN A 1 198 ? -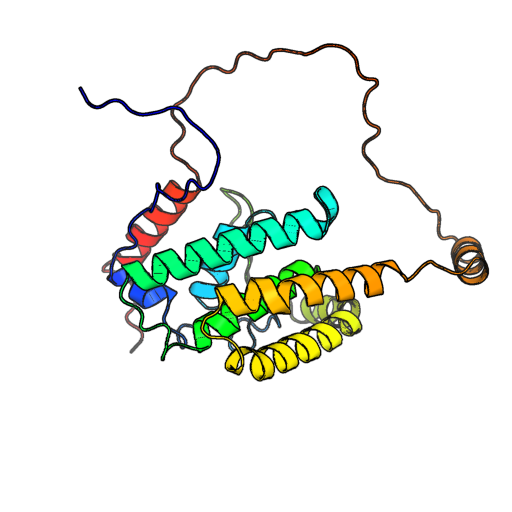19.599 6.979 31.454 1.00 86.00 198 GLN A O 1
ATOM 1592 N N . SER A 1 199 ? -20.160 7.168 29.295 1.00 87.88 199 SER A N 1
ATOM 1593 C CA . SER A 1 199 ? -20.668 5.795 29.185 1.00 87.88 199 SER A CA 1
ATOM 1594 C C . SER A 1 199 ? -19.545 4.763 29.317 1.00 87.88 199 SER A C 1
ATOM 1596 O O . SER A 1 199 ? -19.725 3.752 29.991 1.00 87.88 199 SER A O 1
ATOM 1598 N N . ALA A 1 200 ? -18.380 5.025 28.718 1.00 85.62 200 ALA A N 1
ATOM 1599 C CA . ALA A 1 200 ? -17.200 4.177 28.865 1.00 85.62 200 ALA A CA 1
ATOM 1600 C C . ALA A 1 200 ? -16.692 4.172 30.318 1.00 85.62 200 ALA A C 1
ATOM 1602 O O . ALA A 1 200 ? -16.451 3.106 30.880 1.00 85.62 200 ALA A O 1
ATOM 1603 N N . GLU A 1 201 ? -16.614 5.339 30.961 1.00 91.69 201 GLU A N 1
ATOM 1604 C CA . GLU A 1 201 ? -16.236 5.462 32.377 1.00 91.69 201 GLU A CA 1
ATOM 1605 C C . GLU A 1 201 ? -17.226 4.726 33.297 1.00 91.69 201 GLU A C 1
ATOM 1607 O O . GLU A 1 201 ? -16.814 4.003 34.203 1.00 91.69 201 GLU A O 1
ATOM 1612 N N . ALA A 1 202 ? -18.533 4.822 33.027 1.00 91.62 202 ALA A N 1
ATOM 1613 C CA . ALA A 1 202 ? -19.570 4.092 33.761 1.00 91.62 202 ALA A CA 1
ATOM 1614 C C . ALA A 1 202 ? -19.485 2.566 33.569 1.00 91.62 202 ALA A C 1
ATOM 1616 O O . ALA A 1 202 ? -19.855 1.812 34.469 1.00 91.62 202 ALA A O 1
ATOM 1617 N N . ALA A 1 203 ? -18.971 2.108 32.424 1.00 89.50 203 ALA A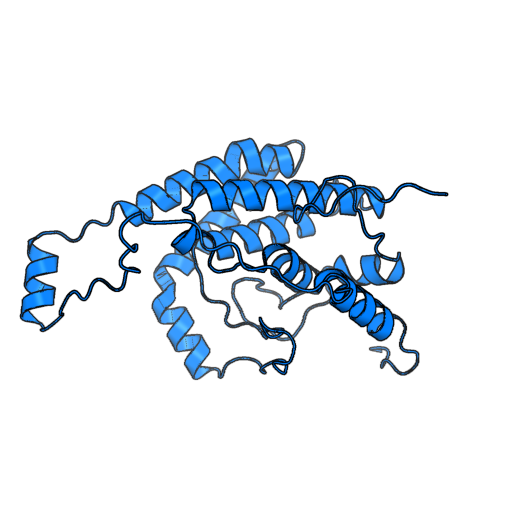 N 1
ATOM 1618 C CA . ALA A 1 203 ? -18.653 0.704 32.171 1.00 89.50 203 ALA A CA 1
ATOM 1619 C C . ALA A 1 203 ? -17.332 0.251 32.832 1.00 89.50 203 ALA A C 1
ATOM 1621 O O . ALA A 1 203 ? -16.964 -0.917 32.720 1.00 89.50 203 ALA A O 1
ATOM 1622 N N . GLY A 1 204 ? -16.632 1.148 33.539 1.00 87.94 204 GLY A N 1
ATOM 1623 C CA . GLY A 1 204 ? -15.390 0.860 34.255 1.00 87.94 204 GLY A CA 1
ATOM 1624 C C . GLY A 1 204 ? -14.115 1.088 33.439 1.00 87.94 204 GLY A C 1
ATOM 1625 O O . GLY A 1 204 ? -13.045 0.671 33.879 1.00 87.94 204 GLY A O 1
ATOM 1626 N N . VAL A 1 205 ? -14.197 1.738 32.271 1.00 84.38 205 VAL A N 1
ATOM 1627 C CA . VAL A 1 205 ? -13.012 2.115 31.485 1.00 84.38 205 VAL A CA 1
ATOM 1628 C C . VAL A 1 205 ? -12.254 3.222 32.217 1.00 84.38 205 VAL A C 1
ATOM 1630 O O . VAL A 1 205 ? -12.777 4.315 32.430 1.00 84.38 205 VAL A O 1
ATOM 1633 N N . VAL A 1 206 ? -11.006 2.939 32.591 1.00 85.69 206 VAL A N 1
ATOM 1634 C CA . VAL A 1 206 ? -10.086 3.906 33.202 1.00 85.69 206 VAL A CA 1
ATOM 1635 C C . VAL A 1 206 ? -9.101 4.381 32.139 1.00 85.69 206 VAL A C 1
ATOM 1637 O O . VAL A 1 206 ? -8.408 3.580 31.516 1.00 85.69 206 VAL A O 1
ATOM 1640 N N . TRP A 1 207 ? -9.031 5.693 31.927 1.00 76.75 207 TRP A N 1
ATOM 1641 C CA . TRP A 1 207 ? -8.128 6.298 30.949 1.00 76.75 207 TRP A CA 1
ATOM 1642 C C . TRP A 1 207 ? -6.722 6.458 31.546 1.00 76.75 207 TRP A C 1
ATOM 1644 O O . TRP A 1 207 ? -6.419 7.469 32.178 1.00 76.75 207 TRP A O 1
ATOM 1654 N N . GLU A 1 208 ? -5.853 5.464 31.367 1.00 72.56 208 GLU A N 1
ATOM 1655 C CA . GLU A 1 208 ? -4.434 5.579 31.723 1.00 72.56 208 GLU A CA 1
ATOM 1656 C C . GLU A 1 208 ? -3.641 6.165 30.546 1.00 72.56 208 GLU A C 1
ATOM 1658 O O . GLU A 1 208 ? -3.460 5.531 29.506 1.00 72.56 208 GLU A O 1
ATOM 1663 N N . CYS A 1 209 ? -3.150 7.397 30.692 1.00 48.59 209 CYS A N 1
ATOM 1664 C CA . CYS A 1 209 ? -2.249 7.998 29.710 1.00 48.59 209 CYS A CA 1
ATOM 1665 C C . CYS A 1 209 ? -0.845 7.385 29.836 1.00 48.59 209 CYS A C 1
ATOM 1667 O O . CYS A 1 209 ? -0.007 7.895 30.581 1.00 48.59 209 CYS A O 1
ATOM 1669 N N . TYR A 1 210 ? -0.553 6.325 29.080 1.00 42.06 210 TYR A N 1
ATOM 1670 C CA . TYR A 1 210 ? 0.817 5.831 28.905 1.00 42.06 210 TYR A CA 1
ATOM 1671 C C . TYR A 1 210 ? 1.551 6.649 27.838 1.00 42.06 210 TYR A C 1
ATOM 1673 O O . TYR A 1 210 ? 1.724 6.223 26.700 1.00 42.06 210 TYR A O 1
ATOM 1681 N N . GLY A 1 211 ? 1.988 7.851 28.210 1.00 44.16 211 GLY A N 1
ATOM 1682 C CA . GLY A 1 211 ? 3.011 8.597 27.478 1.00 44.16 211 GLY A CA 1
ATOM 1683 C C . GLY A 1 211 ? 4.325 8.584 28.262 1.00 44.16 211 GLY A C 1
ATOM 1684 O O . GLY A 1 211 ? 4.284 8.581 29.495 1.00 44.16 211 GLY A O 1
ATOM 1685 N N . PRO A 1 212 ? 5.502 8.592 27.609 1.00 40.09 212 PRO A N 1
ATOM 1686 C CA . PRO A 1 212 ? 6.743 8.853 28.323 1.00 40.09 212 PRO A CA 1
ATOM 1687 C C . PRO A 1 212 ? 6.629 10.227 28.991 1.00 40.09 212 PRO A C 1
ATOM 1689 O O . PRO A 1 212 ? 6.478 11.242 28.311 1.00 40.09 212 PRO A O 1
ATOM 1692 N N . GLN A 1 213 ? 6.688 10.266 30.324 1.00 41.88 213 GLN A N 1
ATOM 1693 C CA . GLN A 1 213 ? 6.906 11.523 31.030 1.00 41.88 213 GLN A CA 1
ATOM 1694 C C . GLN A 1 213 ? 8.274 12.034 30.581 1.00 41.88 213 GLN A C 1
ATOM 1696 O O . GLN A 1 213 ? 9.302 11.441 30.912 1.00 41.88 213 GLN A O 1
ATOM 1701 N N . LEU A 1 214 ? 8.286 13.077 29.749 1.00 41.88 214 LEU A N 1
ATOM 1702 C CA . LEU A 1 214 ? 9.526 13.719 29.335 1.00 41.88 214 LEU A CA 1
ATOM 1703 C C . LEU A 1 214 ? 10.263 14.166 30.606 1.00 41.88 214 LEU A C 1
ATOM 1705 O O . LEU A 1 214 ? 9.658 14.858 31.432 1.00 41.88 214 LEU A O 1
ATOM 1709 N N . PRO A 1 215 ? 11.538 13.778 30.795 1.00 39.22 215 PRO A N 1
ATOM 1710 C CA . PRO A 1 215 ? 12.314 14.286 31.911 1.00 39.22 215 PRO A CA 1
ATOM 1711 C C . PRO A 1 215 ? 12.375 15.819 31.828 1.00 39.22 215 PRO A C 1
ATOM 1713 O O . PRO A 1 215 ? 12.395 16.367 30.718 1.00 39.22 215 PRO A O 1
ATOM 1716 N N . PRO A 1 216 ? 12.439 16.529 32.968 1.00 34.38 216 PRO A N 1
ATOM 1717 C CA . PRO A 1 216 ? 12.734 17.954 32.971 1.00 34.38 216 PRO A CA 1
ATOM 1718 C C . PRO A 1 216 ? 14.020 18.198 32.180 1.00 34.38 216 PRO A C 1
ATOM 1720 O O . PRO A 1 216 ? 15.003 17.482 32.364 1.00 34.38 216 PRO A O 1
ATOM 1723 N N . CYS A 1 217 ? 14.001 19.189 31.288 1.00 41.00 217 CYS A N 1
ATOM 1724 C CA . CYS A 1 217 ? 15.155 19.565 30.479 1.00 41.00 217 CYS A CA 1
ATOM 1725 C C . CYS A 1 217 ? 16.330 19.918 31.409 1.00 41.00 217 CYS A C 1
ATOM 1727 O O . CYS A 1 217 ? 16.323 20.973 32.041 1.00 41.00 217 CYS A O 1
ATOM 1729 N N . GLY A 1 218 ? 17.303 19.013 31.516 1.00 34.16 218 GLY A N 1
ATOM 1730 C CA . GLY A 1 218 ? 18.447 19.133 32.410 1.00 34.16 218 GLY A CA 1
ATOM 1731 C C . GLY A 1 218 ? 19.580 18.210 31.973 1.00 34.16 218 GLY A C 1
ATOM 1732 O O . GLY A 1 218 ? 19.476 16.996 32.097 1.00 34.16 218 GLY A O 1
ATOM 1733 N N . ASP A 1 219 ? 20.618 18.855 31.451 1.00 33.19 219 ASP A N 1
ATOM 1734 C CA . ASP A 1 219 ? 22.006 18.449 31.234 1.00 33.19 219 ASP A CA 1
ATOM 1735 C C . ASP A 1 219 ? 22.325 17.202 30.388 1.00 33.19 219 ASP A C 1
ATOM 1737 O O . ASP A 1 219 ? 22.118 16.044 30.744 1.00 33.19 219 ASP A O 1
ATOM 1741 N N . SER A 1 220 ? 22.937 17.501 29.238 1.00 42.88 220 SER A N 1
ATOM 1742 C CA . SER A 1 220 ? 23.585 16.597 28.294 1.00 42.88 220 SER A CA 1
ATOM 1743 C C . SER A 1 220 ? 24.513 15.596 28.985 1.00 42.88 220 SER A C 1
ATOM 1745 O O . SER A 1 220 ? 25.576 15.965 29.480 1.00 42.88 220 SER A O 1
ATOM 1747 N N . ILE A 1 221 ? 24.169 14.310 28.925 1.00 31.72 221 ILE A N 1
ATOM 1748 C CA . ILE A 1 221 ? 25.110 13.229 29.228 1.00 31.72 221 ILE A CA 1
ATOM 1749 C C . ILE A 1 221 ? 25.765 12.803 27.913 1.00 31.72 221 ILE A C 1
ATOM 1751 O O . ILE A 1 221 ? 25.172 12.109 27.088 1.00 31.72 221 ILE A O 1
ATOM 1755 N N . THR A 1 222 ? 27.003 13.247 27.709 1.00 37.84 222 THR A N 1
ATOM 1756 C CA . THR A 1 222 ? 27.925 12.680 26.722 1.00 37.84 222 THR A CA 1
ATOM 1757 C C . THR A 1 222 ? 28.291 11.263 27.146 1.00 37.84 222 THR A C 1
ATOM 1759 O O . THR A 1 222 ? 28.956 11.077 28.163 1.00 37.84 222 THR A O 1
ATOM 1762 N N . VAL A 1 223 ? 27.871 10.268 26.366 1.00 34.06 223 VAL A N 1
ATOM 1763 C CA . VAL A 1 223 ? 28.379 8.897 26.473 1.00 34.06 223 VAL A CA 1
ATOM 1764 C C . VAL A 1 223 ? 29.332 8.672 25.308 1.00 34.06 223 VAL A C 1
ATOM 1766 O O . VAL A 1 223 ? 28.916 8.621 24.150 1.00 34.06 223 VAL A O 1
ATOM 1769 N N . GLU A 1 224 ? 30.620 8.583 25.628 1.00 34.19 224 GLU A N 1
ATOM 1770 C CA . GLU A 1 224 ? 31.655 8.088 24.727 1.00 34.19 224 GLU A CA 1
ATOM 1771 C C . GLU A 1 224 ? 31.345 6.622 24.400 1.00 34.19 224 GLU A C 1
ATOM 1773 O O . GLU A 1 224 ? 31.140 5.804 25.297 1.00 34.19 224 GLU A O 1
ATOM 1778 N N . ARG A 1 225 ? 31.252 6.295 23.110 1.00 36.53 225 ARG A N 1
ATOM 1779 C CA . ARG A 1 225 ? 31.023 4.931 22.634 1.00 36.53 225 ARG A CA 1
ATOM 1780 C C . ARG A 1 225 ? 32.252 4.492 21.852 1.00 36.53 225 ARG A C 1
ATOM 1782 O O . ARG A 1 225 ? 32.545 5.064 20.807 1.00 36.53 225 ARG A O 1
ATOM 1789 N N . GLU A 1 226 ? 32.941 3.490 22.382 1.00 33.84 226 GLU A N 1
ATOM 1790 C CA . GLU A 1 226 ? 34.040 2.794 21.717 1.00 33.84 226 GLU A CA 1
ATOM 1791 C C . GLU A 1 226 ? 33.550 2.187 20.388 1.00 33.84 226 GLU A C 1
ATOM 1793 O O . GLU A 1 226 ? 32.467 1.596 20.302 1.00 33.84 226 GLU A O 1
ATOM 1798 N N . GLU A 1 227 ? 34.326 2.425 19.330 1.00 37.91 227 GLU A N 1
ATOM 1799 C CA . GLU A 1 227 ? 34.015 2.072 17.946 1.00 37.91 227 GLU A CA 1
ATOM 1800 C C . GLU A 1 227 ? 34.379 0.609 17.667 1.00 37.91 227 GLU A C 1
ATOM 1802 O O . GLU A 1 227 ? 35.540 0.271 17.451 1.00 37.91 227 GLU A O 1
ATOM 1807 N N . GLU A 1 228 ? 33.367 -0.258 17.623 1.00 40.59 228 GLU A N 1
ATOM 1808 C CA . GLU A 1 228 ? 33.452 -1.550 16.941 1.00 40.59 228 GLU A CA 1
ATOM 1809 C C . GLU A 1 228 ? 32.800 -1.413 15.552 1.00 40.59 228 GLU A C 1
ATOM 1811 O O . GLU A 1 228 ? 31.739 -0.802 15.391 1.00 40.59 228 GLU A O 1
ATOM 1816 N N . GLU A 1 229 ? 33.482 -1.919 14.528 1.00 48.38 229 GLU A N 1
ATOM 1817 C CA . GLU A 1 229 ? 33.208 -1.731 13.100 1.00 48.38 229 GLU A CA 1
ATOM 1818 C C . GLU A 1 229 ? 31.920 -2.470 12.666 1.00 48.38 229 GLU A C 1
ATOM 1820 O O . GLU A 1 229 ? 31.935 -3.631 12.261 1.00 48.38 229 GLU A O 1
ATOM 1825 N N . VAL A 1 230 ? 30.757 -1.818 12.784 1.00 49.09 230 VAL A N 1
ATOM 1826 C CA . VAL A 1 230 ? 29.456 -2.435 12.461 1.00 49.09 230 VAL A CA 1
ATOM 1827 C C . VAL A 1 230 ? 29.072 -2.187 10.997 1.00 49.09 230 VAL A C 1
ATOM 1829 O O . VAL A 1 230 ? 28.581 -1.117 10.638 1.00 49.09 230 VAL A O 1
ATOM 1832 N N . VAL A 1 231 ? 29.226 -3.216 10.158 1.00 51.88 231 VAL A N 1
ATOM 1833 C CA . VAL A 1 231 ? 28.553 -3.334 8.847 1.00 51.88 231 VAL A CA 1
ATOM 1834 C C . VAL A 1 231 ? 27.048 -3.094 9.029 1.00 51.88 231 VAL A C 1
ATOM 1836 O O . VAL A 1 231 ? 26.435 -3.698 9.913 1.00 51.88 231 VAL A O 1
ATOM 1839 N N . SER A 1 232 ? 26.446 -2.229 8.204 1.00 58.34 232 SER A N 1
ATOM 1840 C CA . SER A 1 232 ? 25.018 -1.884 8.283 1.00 58.34 232 SER A CA 1
ATOM 1841 C C . SER A 1 232 ? 24.136 -3.136 8.249 1.00 58.34 232 SER A C 1
ATOM 1843 O O . SER A 1 232 ? 24.329 -4.027 7.423 1.00 58.34 232 SER A O 1
ATOM 1845 N N . GLU A 1 233 ? 23.127 -3.203 9.117 1.00 53.50 233 GLU A N 1
ATOM 1846 C CA . GLU A 1 233 ? 22.209 -4.347 9.208 1.00 53.50 233 GLU A CA 1
ATOM 1847 C C . GLU A 1 233 ? 21.474 -4.638 7.894 1.00 53.50 233 GLU A C 1
ATOM 1849 O O . GLU A 1 233 ? 21.200 -5.792 7.574 1.00 53.50 233 GLU A O 1
ATOM 1854 N N . LEU A 1 234 ? 21.223 -3.607 7.084 1.00 49.53 234 LEU A N 1
ATOM 1855 C CA . LEU A 1 234 ? 20.676 -3.782 5.740 1.00 49.53 234 LEU A CA 1
ATOM 1856 C C . LEU A 1 234 ? 21.675 -4.480 4.807 1.00 49.53 234 LEU A C 1
ATOM 1858 O O . LEU A 1 234 ? 21.287 -5.351 4.038 1.00 49.53 234 LEU A O 1
ATOM 1862 N N . GLU A 1 235 ? 22.962 -4.144 4.894 1.00 58.94 235 GLU A N 1
ATOM 1863 C CA . GLU A 1 235 ? 24.008 -4.777 4.086 1.00 58.94 235 GLU A CA 1
ATOM 1864 C C . GLU A 1 235 ? 24.184 -6.254 4.464 1.00 58.94 235 GLU A C 1
ATOM 1866 O O . GLU A 1 235 ? 24.328 -7.103 3.586 1.00 58.94 235 GLU A O 1
ATOM 1871 N N . LYS A 1 236 ? 24.072 -6.588 5.756 1.00 62.78 236 LYS A N 1
ATOM 1872 C CA . LYS A 1 236 ? 24.055 -7.985 6.219 1.00 62.78 236 LYS A CA 1
ATOM 1873 C C . LYS A 1 236 ? 22.864 -8.757 5.649 1.00 62.78 236 LYS A C 1
ATOM 1875 O O . LYS A 1 236 ? 23.027 -9.893 5.212 1.00 62.78 236 LYS A O 1
ATOM 1880 N N . VAL A 1 237 ? 21.677 -8.147 5.633 1.00 63.66 237 VAL A N 1
ATOM 1881 C CA . VAL A 1 237 ? 20.466 -8.763 5.064 1.00 63.66 237 VAL A CA 1
ATOM 1882 C C . VAL A 1 237 ? 20.593 -8.942 3.550 1.00 63.66 237 VAL A C 1
ATOM 1884 O O . VAL A 1 237 ? 20.278 -10.015 3.047 1.00 63.66 237 VAL A O 1
ATOM 1887 N N . LEU A 1 238 ? 21.105 -7.944 2.825 1.00 62.72 238 LEU A N 1
ATOM 1888 C CA . LEU A 1 238 ? 21.305 -8.034 1.376 1.00 62.72 238 LEU A CA 1
ATOM 1889 C C . LEU A 1 238 ? 22.346 -9.099 0.998 1.00 62.72 238 LEU A C 1
ATOM 1891 O O . LEU A 1 238 ? 22.115 -9.849 0.055 1.00 62.72 238 LEU A O 1
ATOM 1895 N N . ARG A 1 239 ? 23.441 -9.233 1.760 1.00 68.69 239 ARG A N 1
ATOM 1896 C CA . ARG A 1 239 ? 24.420 -10.319 1.567 1.00 68.69 239 ARG A CA 1
ATOM 1897 C C . ARG A 1 239 ? 23.806 -11.696 1.809 1.00 68.69 239 ARG A C 1
ATOM 1899 O O . ARG A 1 239 ? 23.992 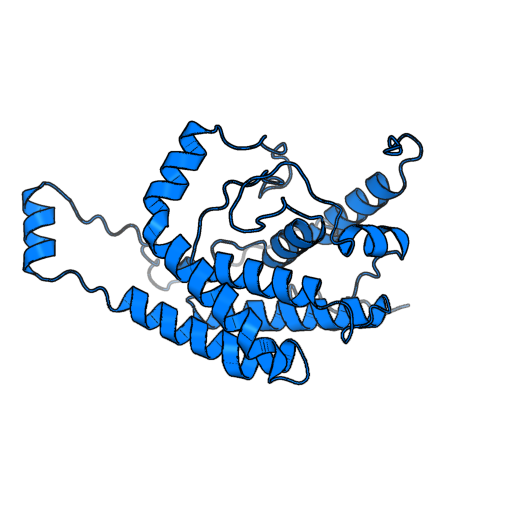-12.586 0.990 1.00 68.69 239 ARG A O 1
ATOM 1906 N N . LYS A 1 240 ? 23.006 -11.854 2.869 1.00 70.75 240 LYS A N 1
ATOM 1907 C CA . LYS A 1 240 ? 22.270 -13.106 3.120 1.00 70.75 240 LYS A CA 1
ATOM 1908 C C . LYS A 1 240 ? 21.292 -13.441 1.994 1.00 70.75 240 LYS A C 1
ATOM 1910 O O . LYS A 1 240 ? 21.159 -14.603 1.630 1.00 70.75 240 LYS A O 1
ATOM 1915 N N . LEU A 1 241 ? 20.611 -12.440 1.433 1.00 70.56 241 LEU A N 1
ATOM 1916 C CA . LEU A 1 241 ? 19.735 -12.647 0.277 1.00 70.56 241 LEU A CA 1
ATOM 1917 C C . LEU A 1 241 ? 20.523 -13.094 -0.961 1.00 70.56 241 LEU A C 1
ATOM 1919 O O . LEU A 1 241 ? 20.043 -13.956 -1.691 1.00 70.56 241 LEU A O 1
ATOM 1923 N N . ASP A 1 242 ? 21.725 -12.556 -1.177 1.00 70.62 242 ASP A N 1
ATOM 1924 C CA . ASP A 1 242 ? 22.598 -12.954 -2.287 1.00 70.62 242 ASP A CA 1
ATOM 1925 C C . ASP A 1 242 ? 23.118 -14.394 -2.120 1.00 70.62 242 ASP A C 1
ATOM 1927 O O . ASP A 1 242 ? 23.069 -15.183 -3.065 1.00 70.62 242 ASP A O 1
ATOM 1931 N N . GLU A 1 243 ? 23.507 -14.787 -0.904 1.00 72.62 243 GLU A N 1
ATOM 1932 C CA . GLU A 1 243 ? 23.893 -16.166 -0.564 1.00 72.62 243 GLU A CA 1
ATOM 1933 C C . GLU A 1 243 ? 22.743 -17.157 -0.815 1.00 72.62 243 GLU A C 1
ATOM 1935 O O . GLU A 1 243 ? 22.928 -18.168 -1.488 1.00 72.62 243 GLU A O 1
ATOM 1940 N N . ILE A 1 244 ? 21.525 -16.835 -0.363 1.00 71.12 244 ILE A N 1
ATOM 1941 C CA . ILE A 1 244 ? 20.335 -17.676 -0.587 1.00 71.12 244 ILE A CA 1
ATOM 1942 C C . ILE A 1 244 ? 19.976 -17.746 -2.079 1.00 71.12 244 ILE A C 1
ATOM 1944 O O . ILE A 1 244 ? 19.599 -18.800 -2.594 1.00 71.12 244 ILE A O 1
ATOM 1948 N N . ALA A 1 245 ? 20.073 -16.629 -2.805 1.00 68.88 245 ALA A N 1
ATOM 1949 C CA . ALA A 1 245 ? 19.751 -16.585 -4.229 1.00 68.88 245 ALA A CA 1
ATOM 1950 C C . ALA A 1 245 ? 20.773 -17.343 -5.093 1.00 68.88 245 ALA A C 1
ATOM 1952 O O . ALA A 1 245 ? 20.437 -17.778 -6.200 1.00 68.88 245 ALA A O 1
ATOM 1953 N N . THR A 1 246 ? 22.014 -17.483 -4.628 1.00 69.81 246 THR A N 1
ATOM 1954 C CA . THR A 1 246 ? 23.106 -18.152 -5.349 1.00 69.81 246 THR A CA 1
ATOM 1955 C C . THR A 1 246 ? 23.345 -19.598 -4.911 1.00 69.81 246 THR A C 1
ATOM 1957 O O . THR A 1 246 ? 24.121 -20.280 -5.579 1.00 69.81 246 THR A O 1
ATOM 1960 N N . ASP A 1 247 ? 22.627 -20.089 -3.894 1.00 77.00 247 ASP A N 1
ATOM 1961 C CA . ASP A 1 247 ? 22.718 -21.469 -3.407 1.00 77.00 247 ASP A CA 1
ATOM 1962 C C . ASP A 1 247 ? 22.408 -22.501 -4.520 1.00 77.00 247 ASP A C 1
ATOM 1964 O O . ASP A 1 247 ? 21.275 -22.563 -5.017 1.00 77.00 247 ASP A O 1
ATOM 1968 N N . PRO A 1 248 ? 23.393 -23.329 -4.930 1.00 65.94 248 PRO A N 1
ATOM 1969 C CA . PRO A 1 248 ? 23.216 -24.349 -5.962 1.00 65.94 248 PRO A CA 1
ATOM 1970 C C . PRO A 1 248 ? 22.360 -25.543 -5.511 1.00 65.94 248 PRO A C 1
ATOM 1972 O O . PRO A 1 248 ? 21.950 -26.333 -6.359 1.00 65.94 248 PRO A O 1
ATOM 1975 N N . ALA A 1 249 ? 22.087 -25.695 -4.210 1.00 73.62 249 ALA A N 1
ATOM 1976 C CA . ALA A 1 249 ? 21.215 -26.735 -3.664 1.00 73.62 249 ALA A CA 1
ATOM 1977 C C . ALA A 1 249 ? 19.738 -26.306 -3.585 1.00 73.62 249 ALA A C 1
ATOM 1979 O O . ALA A 1 249 ? 18.891 -27.097 -3.159 1.00 73.62 249 ALA A O 1
ATOM 1980 N N . ARG A 1 250 ? 19.405 -25.072 -3.997 1.00 59.62 250 ARG A N 1
ATOM 1981 C CA . ARG A 1 250 ? 18.027 -24.573 -3.987 1.00 59.62 250 ARG A CA 1
ATOM 1982 C C . ARG A 1 250 ? 17.147 -25.432 -4.913 1.00 59.62 250 ARG A C 1
ATOM 1984 O O . ARG A 1 250 ? 17.455 -25.530 -6.102 1.00 59.62 250 ARG A O 1
ATOM 1991 N N . PRO A 1 251 ? 16.038 -26.015 -4.416 1.00 55.69 251 PRO A N 1
ATOM 1992 C CA . PRO A 1 251 ? 15.110 -26.769 -5.249 1.00 55.69 251 PRO A CA 1
ATOM 1993 C C . PRO A 1 251 ? 14.578 -25.889 -6.382 1.00 55.69 251 PRO A C 1
ATOM 1995 O O . PRO A 1 251 ? 13.985 -24.838 -6.134 1.00 55.69 251 PRO A O 1
ATOM 1998 N N . SER A 1 252 ? 14.789 -26.311 -7.626 1.00 51.62 252 SER A N 1
ATOM 1999 C CA . SER A 1 252 ? 14.080 -25.752 -8.770 1.00 51.62 252 SER A CA 1
ATOM 2000 C C . SER A 1 252 ? 12.633 -26.225 -8.689 1.00 51.62 252 SER A C 1
ATOM 2002 O O . SER A 1 252 ? 12.387 -27.430 -8.768 1.00 51.62 252 SER A O 1
ATOM 2004 N N . LEU A 1 253 ? 11.694 -25.299 -8.510 1.00 48.19 253 LEU A N 1
ATOM 2005 C CA . LEU A 1 253 ? 10.278 -25.582 -8.720 1.00 48.19 253 LEU A CA 1
ATOM 2006 C C . LEU A 1 253 ? 10.113 -25.963 -10.201 1.00 48.19 253 LEU A C 1
ATOM 2008 O O . LEU A 1 253 ? 10.262 -25.112 -11.076 1.00 48.19 253 LEU A O 1
ATOM 2012 N N . VAL A 1 254 ? 9.931 -27.261 -10.456 1.00 41.59 254 VAL A N 1
ATOM 2013 C CA . VAL A 1 254 ? 9.455 -27.822 -11.729 1.00 41.59 254 VAL A CA 1
ATOM 2014 C C . VAL A 1 254 ? 7.948 -27.966 -11.629 1.00 41.59 254 VAL A C 1
ATOM 2016 O O . VAL A 1 254 ? 7.499 -28.467 -10.572 1.00 41.59 254 VAL A O 1
#

Organism: Fusarium oxysporum (NCBI:txid5507)